Protein AF-A0A9Y2MVF5-F1 (afdb_monomer_lite)

Structure (mmCIF, N/CA/C/O backbone):
data_AF-A0A9Y2MVF5-F1
#
_entry.id   AF-A0A9Y2MVF5-F1
#
loop_
_atom_site.group_PDB
_atom_site.id
_atom_site.type_symbol
_atom_site.label_atom_id
_atom_site.label_alt_id
_atom_site.label_comp_id
_atom_site.label_asym_id
_atom_site.label_entity_id
_atom_site.label_seq_id
_atom_site.pdbx_PDB_ins_code
_atom_site.Cartn_x
_atom_site.Cartn_y
_atom_site.Cartn_z
_atom_site.occupancy
_atom_site.B_iso_or_equiv
_atom_site.auth_seq_id
_atom_site.auth_comp_id
_atom_site.auth_asym_id
_atom_site.auth_atom_id
_atom_site.pdbx_PDB_model_num
ATOM 1 N N . MET A 1 1 ? -22.906 6.219 16.464 1.00 61.97 1 MET A N 1
ATOM 2 C CA . MET A 1 1 ? -22.376 5.223 17.417 1.00 61.97 1 MET A CA 1
ATOM 3 C C . MET A 1 1 ? -21.533 5.980 18.423 1.00 61.97 1 MET A C 1
ATOM 5 O O . MET A 1 1 ? -20.731 6.793 17.989 1.00 61.97 1 MET A O 1
ATOM 9 N N . ASN A 1 2 ? -21.748 5.778 19.724 1.00 75.06 2 ASN A N 1
ATOM 10 C CA . ASN A 1 2 ? -20.958 6.431 20.775 1.00 75.06 2 ASN A CA 1
ATOM 11 C C . ASN A 1 2 ? -19.809 5.503 21.187 1.00 75.06 2 ASN A C 1
ATOM 13 O O . ASN A 1 2 ? -19.819 4.971 22.290 1.00 75.06 2 ASN A O 1
ATOM 17 N N . TRP A 1 3 ? -18.884 5.240 20.265 1.00 80.31 3 TRP A N 1
ATOM 18 C CA . TRP A 1 3 ? -17.683 4.455 20.551 1.00 80.31 3 TRP A CA 1
ATOM 19 C C . TRP A 1 3 ? -16.544 5.372 20.974 1.00 80.31 3 TRP A C 1
ATOM 21 O O . TRP A 1 3 ? -16.395 6.475 20.444 1.00 80.31 3 TRP A O 1
ATOM 31 N N . THR A 1 4 ? -15.727 4.890 21.899 1.00 85.19 4 THR A N 1
ATOM 32 C CA . THR A 1 4 ? -14.411 5.458 22.185 1.00 85.19 4 THR A CA 1
ATOM 33 C C . THR A 1 4 ? -13.477 5.279 20.982 1.00 85.19 4 THR A C 1
ATOM 35 O O . THR A 1 4 ? -13.759 4.527 20.040 1.00 85.19 4 THR A O 1
ATOM 38 N N . GLU A 1 5 ? -12.349 5.988 20.987 1.00 83.75 5 GLU A N 1
ATOM 39 C CA . GLU A 1 5 ? -11.339 5.847 19.936 1.00 83.75 5 GLU A CA 1
ATOM 40 C C . GLU A 1 5 ? -10.751 4.423 19.864 1.00 83.75 5 GLU A C 1
ATOM 42 O O . GLU A 1 5 ? -10.787 3.860 18.768 1.00 83.75 5 GLU A O 1
ATOM 47 N N . PRO A 1 6 ? -10.349 3.769 20.977 1.00 86.56 6 PRO A N 1
ATOM 48 C CA . PRO A 1 6 ? -9.883 2.380 20.938 1.00 86.56 6 PRO A CA 1
ATOM 49 C C . PRO A 1 6 ? -10.930 1.401 20.392 1.00 86.56 6 PRO A C 1
ATOM 51 O O . PRO A 1 6 ? -10.618 0.568 19.543 1.00 86.56 6 PRO A O 1
ATOM 54 N N . GLU A 1 7 ? -12.195 1.530 20.810 1.00 86.62 7 GLU A N 1
ATOM 55 C CA . GLU A 1 7 ? -13.288 0.677 20.317 1.00 86.62 7 GLU A CA 1
ATOM 56 C C . GLU A 1 7 ? -13.535 0.863 18.818 1.00 86.62 7 GLU A C 1
ATOM 58 O O . GLU A 1 7 ? -13.858 -0.096 18.108 1.00 86.62 7 GLU A O 1
ATOM 63 N N . THR A 1 8 ? -13.388 2.097 18.330 1.00 85.94 8 THR A N 1
ATOM 64 C CA . THR A 1 8 ? -13.509 2.389 16.905 1.00 85.94 8 THR A CA 1
ATOM 65 C C . THR A 1 8 ? -12.320 1.829 16.140 1.00 85.94 8 THR A C 1
ATOM 67 O O . THR A 1 8 ? -12.533 1.180 15.126 1.00 85.94 8 THR A O 1
ATOM 70 N N . LEU A 1 9 ? -11.084 2.010 16.606 1.00 90.38 9 LEU A N 1
ATOM 71 C CA . LEU A 1 9 ? -9.915 1.421 15.951 1.00 90.38 9 LEU A CA 1
ATOM 72 C C . LEU A 1 9 ? -10.036 -0.106 15.862 1.00 90.38 9 LEU A C 1
ATOM 74 O O . LEU A 1 9 ? -9.903 -0.643 14.764 1.00 90.38 9 LEU A O 1
ATOM 78 N N . SER A 1 10 ? -10.440 -0.786 16.941 1.00 91.19 10 SER A N 1
ATOM 79 C CA . SER A 1 10 ? -10.773 -2.219 16.888 1.00 91.19 10 SER A CA 1
ATOM 80 C C . SER A 1 10 ? -11.846 -2.516 15.839 1.00 91.19 10 SER A C 1
ATOM 82 O O . SER A 1 10 ? -11.683 -3.419 15.028 1.00 91.19 10 SER A O 1
ATOM 84 N N . ALA A 1 11 ? -12.920 -1.722 15.764 1.00 89.62 11 ALA A N 1
ATOM 85 C CA . ALA A 1 11 ? -13.949 -1.903 14.734 1.00 89.62 11 ALA A CA 1
ATOM 86 C C . ALA A 1 11 ? -13.409 -1.772 13.301 1.00 89.62 11 ALA A C 1
ATOM 88 O O . ALA A 1 11 ? -13.909 -2.418 12.385 1.00 89.62 11 ALA A O 1
ATOM 89 N N . PHE A 1 12 ? -12.406 -0.922 13.095 1.00 94.12 12 PHE A N 1
ATOM 90 C CA . PHE A 1 12 ? -11.815 -0.675 11.787 1.00 94.12 12 PHE A CA 1
ATOM 91 C C . PHE A 1 12 ? -10.726 -1.676 11.393 1.00 94.12 12 PHE A C 1
ATOM 93 O O . PHE A 1 12 ? -10.450 -1.790 10.196 1.00 94.12 12 PHE A O 1
ATOM 100 N N . LEU A 1 13 ? -10.145 -2.388 12.360 1.00 94.50 13 LEU A N 1
ATOM 101 C CA . LEU A 1 13 ? -9.035 -3.326 12.171 1.00 94.50 13 LEU A CA 1
ATOM 102 C C . LEU A 1 13 ? -9.426 -4.796 12.356 1.00 94.50 13 LEU A C 1
ATOM 104 O O . LEU A 1 13 ? -8.672 -5.680 11.961 1.00 94.50 13 LEU A O 1
ATOM 108 N N . GLU A 1 14 ? -10.604 -5.071 12.904 1.00 91.81 14 GLU A N 1
ATOM 109 C CA . GLU A 1 14 ? -11.094 -6.426 13.124 1.00 91.81 14 GLU A CA 1
ATOM 110 C C . GLU A 1 14 ? -12.289 -6.721 12.218 1.00 91.81 14 GLU A C 1
ATOM 112 O O . GLU A 1 14 ? -13.171 -5.885 11.995 1.00 91.81 14 GLU A O 1
ATOM 117 N N . TYR A 1 15 ? -12.342 -7.949 11.705 1.00 87.19 15 TYR A N 1
ATOM 118 C CA . TYR A 1 15 ? -13.546 -8.430 11.045 1.00 87.19 15 TYR A CA 1
ATOM 119 C C . TYR A 1 15 ? -14.651 -8.646 12.076 1.00 87.19 15 TYR A C 1
ATOM 121 O O . TYR A 1 15 ? -14.448 -9.291 13.102 1.00 87.19 15 TYR A O 1
ATOM 129 N N . ARG A 1 16 ? -15.839 -8.126 11.772 1.00 85.00 16 ARG A N 1
ATOM 130 C CA . ARG A 1 16 ? -17.049 -8.340 12.560 1.00 85.00 16 ARG A CA 1
ATOM 131 C C . ARG A 1 16 ? -18.064 -9.049 11.688 1.00 85.00 16 ARG A C 1
ATOM 133 O O . ARG A 1 16 ? -18.339 -8.597 10.575 1.00 85.00 16 ARG A O 1
ATOM 140 N N . GLU A 1 17 ? -18.593 -10.158 12.189 1.00 80.88 17 GLU A N 1
ATOM 141 C CA . GLU A 1 17 ? -19.605 -10.913 11.463 1.00 80.88 17 GLU A CA 1
ATOM 142 C C . GLU A 1 17 ? -20.848 -10.048 11.202 1.00 80.88 17 GLU A C 1
ATOM 144 O O . GLU A 1 17 ? -21.257 -9.266 12.072 1.00 80.88 17 GLU A O 1
ATOM 149 N N . PRO A 1 18 ? -21.461 -10.179 10.012 1.00 79.94 18 PRO A N 1
ATOM 150 C CA . PRO A 1 18 ? -22.756 -9.593 9.722 1.00 79.94 18 PRO A CA 1
ATOM 151 C C . PRO A 1 18 ? -23.775 -9.949 10.803 1.00 79.94 18 PRO A C 1
ATOM 153 O O . PRO A 1 18 ? -24.006 -11.120 11.093 1.00 79.94 18 PRO A O 1
ATOM 156 N N . GLN A 1 19 ? -24.417 -8.933 11.370 1.00 74.56 19 GLN A N 1
ATOM 157 C CA . GLN A 1 19 ? -25.577 -9.127 12.237 1.00 74.56 19 GLN A CA 1
ATOM 158 C C . GLN A 1 19 ? -26.866 -9.086 11.413 1.00 74.56 19 GLN A C 1
ATOM 160 O O . GLN A 1 19 ? -26.888 -8.563 10.293 1.00 74.56 19 GLN A O 1
ATOM 165 N N . ASP A 1 20 ? -27.951 -9.615 11.979 1.00 74.56 20 ASP A N 1
ATOM 166 C CA . ASP A 1 20 ? -29.275 -9.525 11.371 1.00 74.56 20 ASP A CA 1
ATOM 167 C C . ASP A 1 20 ? -29.667 -8.058 11.129 1.00 74.56 20 ASP A C 1
ATOM 169 O O . ASP A 1 20 ? -29.739 -7.240 12.047 1.00 74.56 20 ASP A O 1
ATOM 173 N N . GLY A 1 21 ? -29.943 -7.727 9.866 1.00 78.44 21 GLY A N 1
ATOM 174 C CA . GLY A 1 21 ? -30.295 -6.376 9.439 1.00 78.44 21 GLY A CA 1
ATOM 175 C C . GLY A 1 21 ? -29.104 -5.550 8.948 1.00 78.44 21 GLY A C 1
ATOM 176 O O . GLY A 1 21 ? -28.095 -6.071 8.477 1.00 78.44 21 GLY A O 1
ATOM 177 N N . ALA A 1 22 ? -29.267 -4.225 8.960 1.00 78.50 22 ALA A N 1
ATOM 178 C CA . ALA A 1 22 ? -28.222 -3.311 8.516 1.00 78.50 22 ALA A CA 1
ATOM 179 C C . ALA A 1 22 ? -27.035 -3.380 9.483 1.00 78.50 22 ALA A C 1
ATOM 181 O O . ALA A 1 22 ? -27.186 -3.015 10.647 1.00 78.50 22 ALA A O 1
ATOM 182 N N . HIS A 1 23 ? -25.869 -3.796 9.001 1.00 83.25 23 HIS A N 1
ATOM 183 C CA . HIS A 1 23 ? -24.655 -3.828 9.805 1.00 83.25 23 HIS A CA 1
ATOM 184 C C . HIS A 1 23 ? -23.583 -2.927 9.204 1.00 83.25 23 HIS A C 1
ATOM 186 O O . HIS A 1 23 ? -23.569 -2.592 8.018 1.00 83.25 23 HIS A O 1
ATOM 192 N N . TRP A 1 24 ? -22.705 -2.487 10.085 1.00 87.81 24 TRP A N 1
ATOM 193 C CA . TRP A 1 24 ? -21.606 -1.600 9.776 1.00 87.81 24 TRP A CA 1
ATOM 194 C C . TRP A 1 24 ? -20.368 -2.420 9.404 1.00 87.81 24 TRP A C 1
ATOM 196 O O . TRP A 1 24 ? -20.093 -3.434 10.044 1.00 87.81 24 TRP A O 1
ATOM 206 N N . VAL A 1 25 ? -19.625 -1.985 8.386 1.00 90.44 25 VAL A N 1
ATOM 207 C CA . VAL A 1 25 ? -18.426 -2.671 7.891 1.00 90.44 25 VAL A CA 1
ATOM 208 C C . VAL A 1 25 ? -17.293 -1.665 7.696 1.00 90.44 25 VAL A C 1
ATOM 210 O O . VAL A 1 25 ? -17.482 -0.614 7.077 1.00 90.44 25 VAL A O 1
ATOM 213 N N . SER A 1 26 ? -16.101 -2.008 8.190 1.00 95.00 26 SER A N 1
ATOM 214 C CA . SER A 1 26 ? -14.858 -1.291 7.888 1.00 95.00 26 SER A CA 1
ATOM 215 C C . SER A 1 26 ? -14.492 -1.466 6.416 1.00 95.00 26 SER A C 1
ATOM 217 O O . SER A 1 26 ? -14.288 -2.593 5.958 1.00 95.00 26 SER A O 1
ATOM 219 N N . CYS A 1 27 ? -14.337 -0.363 5.679 1.00 96.44 27 CYS A N 1
ATOM 220 C CA . CYS A 1 27 ? -13.876 -0.418 4.291 1.00 96.44 27 CYS A CA 1
ATOM 221 C C . CYS A 1 27 ? -12.475 -1.029 4.179 1.00 96.44 27 CYS A C 1
ATOM 223 O O . CYS A 1 27 ? -12.202 -1.704 3.193 1.00 96.44 27 CYS A O 1
ATOM 225 N N . LEU A 1 28 ? -11.615 -0.841 5.192 1.00 97.19 28 LEU A N 1
ATOM 226 C CA . LEU A 1 28 ? -10.267 -1.416 5.192 1.00 97.19 28 LEU A CA 1
ATOM 227 C C . LEU A 1 28 ? -10.326 -2.948 5.200 1.00 97.19 28 LEU A C 1
ATOM 229 O O . LEU A 1 28 ? -9.640 -3.601 4.419 1.00 97.19 28 LEU A O 1
ATOM 233 N N . ILE A 1 29 ? -11.165 -3.510 6.073 1.00 96.56 29 ILE A N 1
ATOM 234 C CA . ILE A 1 29 ? -11.299 -4.961 6.238 1.00 96.56 29 ILE A CA 1
ATOM 235 C C . ILE A 1 29 ? -12.038 -5.588 5.065 1.00 96.56 29 ILE A C 1
ATOM 237 O O . ILE A 1 29 ? -11.629 -6.650 4.603 1.00 96.56 29 ILE A O 1
ATOM 241 N N . ALA A 1 30 ? -13.083 -4.933 4.553 1.00 96.19 30 ALA A N 1
ATOM 242 C CA . ALA A 1 30 ? -13.751 -5.378 3.334 1.00 96.19 30 ALA A CA 1
ATOM 243 C C . ALA A 1 30 ? -12.755 -5.459 2.166 1.00 96.19 30 ALA A C 1
ATOM 245 O O . ALA A 1 30 ? -12.590 -6.521 1.574 1.00 96.19 30 ALA A O 1
ATOM 246 N N . LEU A 1 31 ? -12.005 -4.378 1.924 1.00 97.25 31 LEU A N 1
ATOM 247 C CA . LEU A 1 31 ? -10.995 -4.310 0.870 1.00 97.25 31 LEU A CA 1
ATOM 248 C C . LEU A 1 31 ? -9.907 -5.380 1.022 1.00 97.25 31 LEU A C 1
ATOM 250 O O . LEU A 1 31 ? -9.548 -6.035 0.045 1.00 97.25 31 LEU A O 1
ATOM 254 N N . LEU A 1 32 ? -9.385 -5.567 2.239 1.00 97.88 32 LEU A N 1
ATOM 255 C CA . LEU A 1 32 ? -8.362 -6.573 2.515 1.00 97.88 32 LEU A CA 1
ATOM 256 C C . LEU A 1 32 ? -8.880 -7.990 2.234 1.00 97.88 32 LEU A C 1
ATOM 258 O O . LEU A 1 32 ? -8.191 -8.787 1.601 1.00 97.88 32 LEU A O 1
ATOM 262 N N . ARG A 1 33 ? -10.107 -8.303 2.661 1.00 97.44 33 ARG A N 1
ATOM 263 C CA . ARG A 1 33 ? -10.732 -9.612 2.418 1.00 97.44 33 ARG A CA 1
ATOM 264 C C . ARG A 1 33 ? -10.998 -9.850 0.935 1.00 97.44 33 ARG A C 1
ATOM 266 O O . ARG A 1 33 ? -10.688 -10.934 0.449 1.00 97.44 33 ARG A O 1
ATOM 273 N N . ASP A 1 34 ? -11.496 -8.850 0.214 1.00 97.56 34 ASP A N 1
ATOM 274 C CA . ASP A 1 34 ? -11.721 -8.949 -1.231 1.00 97.56 34 ASP A CA 1
ATOM 275 C C . ASP A 1 34 ? -10.402 -9.200 -1.977 1.00 97.56 34 ASP A C 1
ATOM 277 O O . ASP A 1 34 ? -10.319 -10.092 -2.825 1.00 97.56 34 ASP A O 1
ATOM 281 N N . ALA A 1 35 ? -9.334 -8.479 -1.612 1.00 97.94 35 ALA A N 1
ATOM 282 C CA . ALA A 1 35 ? -8.004 -8.690 -2.178 1.00 97.94 35 ALA A CA 1
ATOM 283 C C . ALA A 1 35 ? -7.476 -10.108 -1.893 1.00 97.94 35 ALA A C 1
ATOM 285 O O . ALA A 1 35 ? -6.955 -10.759 -2.804 1.00 97.94 35 ALA A O 1
ATOM 286 N N . ARG A 1 36 ? -7.667 -10.623 -0.669 1.00 98.12 36 ARG A N 1
ATOM 287 C CA . ARG A 1 36 ? -7.288 -11.996 -0.294 1.00 98.12 36 ARG A CA 1
ATOM 288 C C . ARG A 1 36 ? -8.004 -13.039 -1.148 1.00 98.12 36 ARG A C 1
ATOM 290 O O . ARG A 1 36 ? -7.339 -13.869 -1.762 1.00 98.12 36 ARG A O 1
ATOM 297 N N . VAL A 1 37 ? -9.330 -12.942 -1.290 1.00 97.69 37 VAL A N 1
ATOM 298 C CA . VAL A 1 37 ? -10.116 -13.864 -2.135 1.00 97.69 37 VAL A CA 1
ATOM 299 C C . VAL A 1 37 ? -9.601 -13.865 -3.573 1.00 97.69 37 VAL A C 1
ATOM 301 O O . VAL A 1 37 ? -9.357 -14.924 -4.153 1.00 97.69 37 VAL A O 1
ATOM 304 N N . VAL A 1 38 ? -9.402 -12.680 -4.156 1.00 97.25 38 VAL A N 1
ATOM 305 C CA . VAL A 1 38 ? -8.962 -12.545 -5.552 1.00 97.25 38 VAL A CA 1
ATOM 306 C C . VAL A 1 38 ? -7.547 -13.086 -5.762 1.00 97.25 38 VAL A C 1
ATOM 308 O O . VAL A 1 38 ? -7.248 -13.558 -6.859 1.00 97.25 38 VAL A O 1
ATOM 311 N N . THR A 1 39 ? -6.696 -13.040 -4.735 1.00 96.19 39 THR A N 1
ATOM 312 C CA . THR A 1 39 ? -5.310 -13.526 -4.781 1.00 96.19 39 THR A CA 1
ATOM 313 C C . THR A 1 39 ? -5.119 -14.946 -4.247 1.00 96.19 39 THR A C 1
ATOM 315 O O . THR A 1 39 ? -3.983 -15.393 -4.128 1.00 96.19 39 THR A O 1
ATOM 318 N N . GLY A 1 40 ? -6.199 -15.682 -3.963 1.00 96.31 40 GLY A N 1
ATOM 319 C CA . GLY A 1 40 ? -6.092 -17.064 -3.482 1.00 96.31 40 GLY A CA 1
ATOM 320 C C . GLY A 1 40 ? -5.505 -17.182 -2.078 1.00 96.31 40 GLY A C 1
ATOM 321 O O . GLY A 1 40 ? -4.881 -18.189 -1.755 1.00 96.31 40 GLY A O 1
ATOM 322 N N . ARG A 1 41 ? -5.668 -16.143 -1.260 1.00 97.31 41 ARG A N 1
ATOM 323 C CA . ARG A 1 41 ? -5.266 -16.142 0.144 1.00 97.31 41 ARG A CA 1
ATOM 324 C C . ARG A 1 41 ? -6.439 -16.489 1.041 1.00 97.31 41 ARG A C 1
ATOM 326 O O . ARG A 1 41 ? -7.577 -16.105 0.759 1.00 97.31 41 ARG A O 1
ATOM 333 N N . ASP A 1 42 ? -6.139 -17.139 2.157 1.00 97.44 42 ASP A N 1
ATOM 334 C CA . ASP A 1 42 ? -7.107 -17.347 3.223 1.0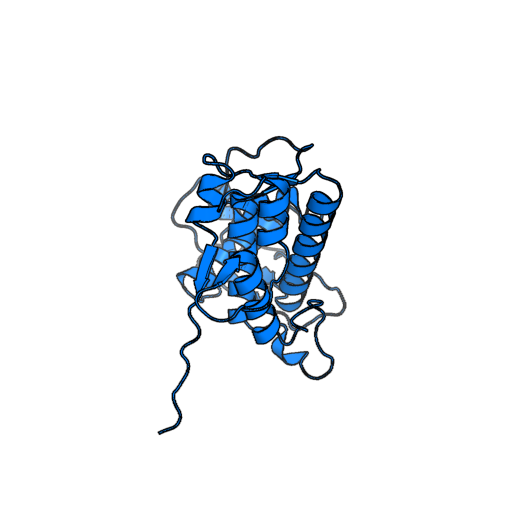0 97.44 42 ASP A CA 1
ATOM 335 C C . ASP A 1 42 ? -7.628 -15.988 3.715 1.00 97.44 42 ASP A C 1
ATOM 337 O O . ASP A 1 42 ? -6.874 -15.052 4.005 1.00 97.44 42 ASP A O 1
ATOM 341 N N . VAL A 1 43 ? -8.952 -15.865 3.799 1.00 96.25 43 VAL A N 1
ATOM 342 C CA . VAL A 1 43 ? -9.626 -14.596 4.111 1.00 96.25 43 VAL A CA 1
ATOM 343 C C . VAL A 1 43 ? -9.352 -14.098 5.529 1.00 96.25 43 VAL A C 1
ATOM 345 O O . VAL A 1 43 ? -9.570 -12.916 5.811 1.00 96.25 43 VAL A O 1
ATOM 348 N N . THR A 1 44 ? -8.875 -14.969 6.414 1.00 94.00 44 THR A N 1
ATOM 349 C CA . THR A 1 44 ? -8.597 -14.694 7.824 1.00 94.00 44 THR A CA 1
ATOM 350 C C . THR A 1 44 ? -7.114 -14.404 8.034 1.00 94.00 44 THR A C 1
ATOM 352 O O . THR A 1 44 ? -6.778 -13.341 8.564 1.00 94.00 44 THR A O 1
ATOM 355 N N . THR A 1 45 ? -6.228 -15.287 7.574 1.00 95.31 45 THR A N 1
ATOM 356 C CA . THR A 1 45 ? -4.780 -15.220 7.820 1.00 95.31 45 THR A CA 1
ATOM 357 C C . THR A 1 45 ? -4.029 -14.391 6.780 1.00 95.31 45 THR A C 1
ATOM 359 O O . THR A 1 45 ? -3.000 -13.802 7.107 1.00 95.31 45 THR A O 1
ATOM 362 N N . GLY A 1 46 ? -4.538 -14.305 5.546 1.00 96.25 46 GLY A N 1
ATOM 363 C CA . GLY A 1 46 ? -3.834 -13.688 4.419 1.00 96.25 46 GLY A CA 1
ATOM 364 C C . GLY A 1 46 ? -2.728 -14.563 3.811 1.00 96.25 46 GLY A C 1
ATOM 365 O O . GLY A 1 46 ? -2.010 -14.107 2.918 1.00 96.25 46 GLY A O 1
ATOM 366 N N . GLU A 1 47 ? -2.573 -15.808 4.263 1.00 96.31 47 GLU A N 1
ATOM 367 C CA . GLU A 1 47 ? -1.624 -16.764 3.682 1.00 96.31 47 GLU A CA 1
ATOM 368 C C . GLU A 1 47 ? -2.146 -17.303 2.348 1.00 96.31 47 GLU A C 1
ATOM 370 O O . GLU A 1 47 ? -3.340 -17.552 2.204 1.00 96.31 47 GLU A O 1
ATOM 375 N N . VAL A 1 48 ? -1.262 -17.475 1.362 1.00 94.81 48 VAL A N 1
ATOM 376 C CA . VAL A 1 48 ? -1.634 -18.047 0.058 1.00 94.81 48 VAL A CA 1
ATOM 377 C C . VAL A 1 48 ? -1.948 -19.530 0.229 1.00 94.81 48 VAL A C 1
ATOM 379 O O . VAL A 1 48 ? -1.118 -20.289 0.732 1.00 94.81 48 VAL A O 1
ATOM 382 N N . GLU A 1 49 ? -3.127 -19.952 -0.218 1.00 93.81 49 GLU A N 1
ATOM 383 C CA . GLU A 1 49 ? -3.528 -21.354 -0.163 1.00 93.81 49 GLU A CA 1
ATOM 384 C C . GLU A 1 49 ? -2.738 -22.178 -1.192 1.00 93.81 49 GLU A C 1
ATOM 386 O O . GLU A 1 49 ? -2.481 -21.742 -2.318 1.00 93.81 49 GLU A O 1
ATOM 391 N N . VAL A 1 50 ? -2.323 -23.387 -0.798 1.00 92.06 50 VAL A N 1
ATOM 392 C CA . VAL A 1 50 ? -1.422 -24.246 -1.591 1.00 92.06 50 VAL A CA 1
ATOM 393 C C . VAL A 1 50 ? -1.998 -24.564 -2.974 1.00 92.06 50 VAL A C 1
ATOM 395 O O . VAL A 1 50 ? -1.259 -24.627 -3.952 1.00 92.06 50 VAL A O 1
ATOM 398 N N . ASP A 1 51 ? -3.312 -24.734 -3.070 1.00 94.56 51 ASP A N 1
ATOM 399 C CA . ASP A 1 51 ? -4.039 -25.034 -4.303 1.00 94.56 51 ASP A CA 1
ATOM 400 C C . ASP A 1 51 ? -4.394 -23.789 -5.137 1.00 94.56 51 ASP A C 1
ATOM 402 O O . ASP A 1 51 ? -4.962 -23.934 -6.218 1.00 94.56 51 ASP A O 1
ATOM 406 N N . LYS A 1 52 ? -4.047 -22.578 -4.673 1.00 92.69 52 LYS A N 1
ATOM 407 C CA . LYS A 1 52 ? -4.413 -21.294 -5.306 1.00 92.69 52 LYS A CA 1
ATOM 408 C C . LYS A 1 52 ? -3.230 -20.359 -5.564 1.00 92.69 52 LYS A C 1
ATOM 410 O O . LYS A 1 52 ? -3.398 -19.151 -5.746 1.00 92.69 52 LYS A O 1
ATOM 415 N N . GLN A 1 53 ? -2.018 -20.903 -5.600 1.00 90.56 53 GLN A N 1
ATOM 416 C CA . GLN A 1 53 ? -0.788 -20.133 -5.814 1.00 90.56 53 GLN A CA 1
ATOM 417 C C . GLN A 1 53 ? -0.753 -19.382 -7.157 1.00 90.56 53 GLN A C 1
ATOM 419 O O . GLN A 1 53 ? -0.135 -18.323 -7.263 1.00 90.56 53 GLN A O 1
ATOM 424 N N . ASP A 1 54 ? -1.449 -19.879 -8.181 1.00 90.06 54 ASP A N 1
ATOM 425 C CA . ASP A 1 54 ? -1.587 -19.217 -9.482 1.00 90.06 54 ASP A CA 1
ATOM 426 C C . ASP A 1 54 ? -2.384 -17.900 -9.405 1.00 90.06 54 ASP A C 1
ATOM 428 O O . ASP A 1 54 ? -2.252 -17.031 -10.272 1.00 90.06 54 ASP A O 1
ATOM 432 N N . LEU A 1 55 ? -3.184 -17.714 -8.349 1.00 93.31 55 LEU A N 1
ATOM 433 C CA . LEU A 1 55 ? -3.995 -16.516 -8.133 1.00 93.31 55 LEU A CA 1
ATOM 434 C C . LEU A 1 55 ? -3.206 -15.373 -7.479 1.00 93.31 55 LEU A C 1
ATOM 436 O O . LEU A 1 55 ? -3.582 -14.210 -7.632 1.00 93.31 55 LEU A O 1
ATOM 440 N N . ALA A 1 56 ? -2.103 -15.669 -6.790 1.00 91.25 56 ALA A N 1
ATOM 441 C CA . ALA A 1 56 ? -1.390 -14.707 -5.947 1.00 91.25 56 ALA A CA 1
ATOM 442 C C . ALA A 1 56 ? -0.816 -13.499 -6.710 1.00 91.25 56 ALA A C 1
ATOM 444 O O . ALA A 1 56 ? -0.631 -12.428 -6.135 1.00 91.25 56 ALA A O 1
ATOM 445 N N . GLY A 1 57 ? -0.581 -13.643 -8.018 1.00 89.75 57 GLY A N 1
ATOM 446 C CA . GLY A 1 57 ? -0.122 -12.572 -8.908 1.00 89.75 57 GLY A CA 1
ATOM 447 C C . GLY A 1 57 ? -1.235 -11.821 -9.651 1.00 89.75 57 GLY A C 1
ATOM 448 O O . GLY A 1 57 ? -0.944 -11.106 -10.613 1.00 89.75 57 GLY A O 1
ATOM 449 N N . ARG A 1 58 ? -2.512 -11.999 -9.289 1.00 92.19 58 ARG A N 1
ATOM 450 C CA . ARG A 1 58 ? -3.634 -11.393 -10.024 1.00 92.19 58 ARG A CA 1
ATOM 451 C C . ARG A 1 58 ? -3.678 -9.878 -9.868 1.00 92.19 58 ARG A C 1
ATOM 453 O O . ARG A 1 58 ? -3.657 -9.330 -8.768 1.00 92.19 58 ARG A O 1
ATOM 460 N N . TRP A 1 59 ? -3.834 -9.197 -10.999 1.00 91.69 59 TRP A N 1
ATOM 461 C CA . TRP A 1 59 ? -3.735 -7.740 -11.084 1.00 91.69 59 TRP A CA 1
ATOM 462 C C . TRP A 1 59 ? -4.849 -7.028 -10.318 1.00 91.69 59 TRP A C 1
ATOM 464 O O . TRP A 1 59 ? -4.587 -6.034 -9.652 1.00 91.69 59 TRP A O 1
ATOM 474 N N . LEU A 1 60 ? -6.077 -7.556 -10.353 1.00 93.75 60 LEU A N 1
ATOM 475 C CA . LEU A 1 60 ? -7.188 -6.984 -9.590 1.00 93.75 60 LEU A CA 1
ATOM 476 C C . LEU A 1 60 ? -6.937 -7.062 -8.075 1.00 93.75 60 LEU A C 1
ATOM 478 O O . LEU A 1 60 ? -7.223 -6.113 -7.351 1.00 93.75 60 LEU A O 1
ATOM 482 N N . GLY A 1 61 ? -6.335 -8.157 -7.606 1.00 95.69 61 GLY A N 1
ATOM 483 C CA . GLY A 1 61 ? -5.912 -8.285 -6.214 1.00 95.69 61 GLY A CA 1
ATOM 484 C C . GLY A 1 61 ? -4.811 -7.286 -5.856 1.00 95.69 61 GLY A C 1
ATOM 485 O O . GLY A 1 61 ? -4.893 -6.620 -4.827 1.00 95.69 61 GLY A O 1
ATOM 486 N N . ALA A 1 62 ? -3.838 -7.090 -6.752 1.00 95.50 62 ALA A N 1
ATOM 487 C CA . ALA A 1 62 ? -2.811 -6.060 -6.597 1.00 95.50 62 ALA A CA 1
ATOM 488 C C . ALA A 1 62 ? -3.403 -4.639 -6.522 1.00 95.50 62 ALA A C 1
ATOM 490 O O . ALA A 1 62 ? -2.980 -3.856 -5.676 1.00 95.50 62 ALA A O 1
ATOM 491 N N . VAL A 1 63 ? -4.413 -4.311 -7.337 1.00 97.31 63 VAL A N 1
ATOM 492 C CA . VAL A 1 63 ? -5.156 -3.037 -7.249 1.00 97.31 63 VAL A CA 1
ATOM 493 C C . VAL A 1 63 ? -5.833 -2.879 -5.883 1.00 97.31 63 VAL A C 1
ATOM 495 O O . VAL A 1 63 ? -5.768 -1.799 -5.285 1.00 97.31 63 VAL A O 1
ATOM 498 N N . GLY A 1 64 ? -6.434 -3.953 -5.363 1.00 97.94 64 GLY A N 1
ATOM 499 C CA . GLY A 1 64 ? -7.004 -3.983 -4.016 1.00 97.94 64 GLY A CA 1
ATOM 500 C C . GLY A 1 64 ? -5.959 -3.665 -2.943 1.00 97.94 64 GLY A C 1
ATOM 501 O O . GLY A 1 64 ? -6.139 -2.735 -2.155 1.00 97.94 64 GLY A O 1
ATOM 502 N N . TYR A 1 65 ? -4.811 -4.345 -2.981 1.00 98.31 65 TYR A N 1
ATOM 503 C CA . TYR A 1 65 ? -3.694 -4.080 -2.070 1.00 98.31 65 TYR A CA 1
ATOM 504 C C . TYR A 1 65 ? -3.097 -2.674 -2.222 1.00 98.31 65 TYR A C 1
ATOM 506 O O . TYR A 1 65 ? -2.715 -2.048 -1.234 1.00 98.31 65 TYR A O 1
ATOM 514 N N . MET A 1 66 ? -3.059 -2.120 -3.434 1.00 98.31 66 MET A N 1
ATOM 515 C CA . MET A 1 66 ? -2.594 -0.749 -3.645 1.00 98.31 66 MET A CA 1
ATOM 516 C C . MET A 1 66 ? -3.538 0.286 -3.032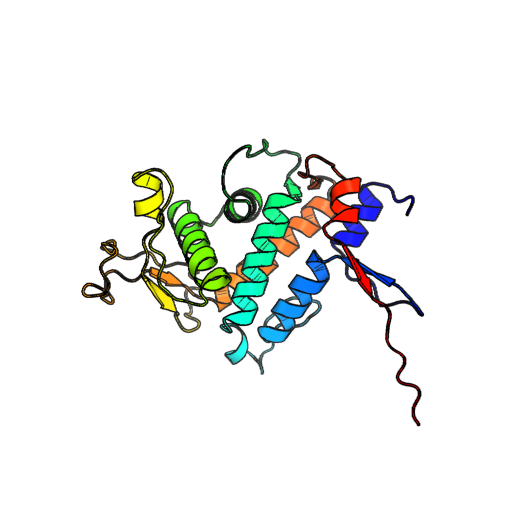 1.00 98.31 66 MET A C 1
ATOM 518 O O . MET A 1 66 ? -3.087 1.242 -2.400 1.00 98.31 66 MET A O 1
ATOM 522 N N . THR A 1 67 ? -4.844 0.063 -3.167 1.00 98.12 67 THR A N 1
ATOM 523 C CA . THR A 1 67 ? -5.873 0.904 -2.543 1.00 98.12 67 THR A CA 1
ATOM 524 C C . THR A 1 67 ? -5.828 0.779 -1.017 1.00 98.12 67 THR A C 1
ATOM 526 O O . THR A 1 67 ? -6.016 1.763 -0.303 1.00 98.12 67 THR A O 1
ATOM 529 N N . PHE A 1 68 ? -5.497 -0.408 -0.504 1.00 98.50 68 PHE A N 1
ATOM 530 C CA . PHE A 1 68 ? -5.280 -0.646 0.920 1.00 98.50 68 PHE A CA 1
ATOM 531 C C . PHE A 1 68 ? -4.127 0.212 1.462 1.00 98.50 68 PHE A C 1
ATOM 533 O O . PHE A 1 68 ? -4.291 0.868 2.492 1.00 98.50 68 PHE A O 1
ATOM 540 N N . PHE A 1 69 ? -3.002 0.312 0.742 1.00 98.69 69 PHE A N 1
ATOM 541 C CA . PHE A 1 69 ? -1.919 1.228 1.122 1.00 98.69 69 PHE A CA 1
ATOM 542 C C . PHE A 1 69 ? -2.353 2.698 1.089 1.00 98.69 69 PHE A C 1
ATOM 544 O O . PHE A 1 69 ? -2.026 3.443 2.012 1.00 98.69 69 PHE A O 1
ATOM 551 N N . ASP A 1 70 ? -3.113 3.131 0.078 1.00 98.25 70 ASP A N 1
ATOM 552 C CA . ASP A 1 70 ? -3.644 4.501 0.044 1.00 98.25 70 ASP A CA 1
ATOM 553 C C . ASP A 1 70 ? -4.499 4.819 1.272 1.00 98.25 70 ASP A C 1
ATOM 555 O O . ASP A 1 70 ? -4.341 5.884 1.877 1.00 98.25 70 ASP A O 1
ATOM 559 N N . GLN A 1 71 ? -5.384 3.893 1.647 1.00 97.81 71 GLN A N 1
ATOM 560 C CA . GLN A 1 71 ? -6.237 4.050 2.814 1.00 97.81 71 GLN A CA 1
ATOM 561 C C . GLN A 1 71 ? -5.409 4.090 4.100 1.00 97.81 71 GLN A C 1
ATOM 563 O O . GLN A 1 71 ? -5.599 5.004 4.903 1.00 97.81 71 GLN A O 1
ATOM 568 N N . ILE A 1 72 ? -4.454 3.170 4.279 1.00 98.19 72 ILE A N 1
ATOM 569 C CA . ILE A 1 72 ? -3.602 3.147 5.473 1.00 98.19 72 ILE A CA 1
ATOM 570 C C . ILE A 1 72 ? -2.816 4.441 5.626 1.00 98.19 72 ILE A C 1
ATOM 572 O O . ILE A 1 72 ? -2.852 5.060 6.685 1.00 98.19 72 ILE A O 1
ATOM 576 N N . GLY A 1 73 ? -2.132 4.878 4.571 1.00 97.81 73 GLY A N 1
ATOM 577 C CA . GLY A 1 73 ? -1.278 6.059 4.645 1.00 97.81 73 GLY A CA 1
ATOM 578 C C . GLY A 1 73 ? -2.044 7.377 4.694 1.00 97.81 73 GLY A C 1
ATOM 579 O O . GLY A 1 73 ? -1.444 8.417 4.958 1.00 97.81 73 GLY A O 1
ATOM 580 N N . SER A 1 74 ? -3.355 7.350 4.435 1.00 97.12 74 SER A N 1
ATOM 581 C CA . SER A 1 74 ? -4.248 8.465 4.743 1.00 97.12 74 SER A CA 1
ATOM 582 C C . SER A 1 74 ? -4.745 8.423 6.183 1.00 97.12 74 SER A C 1
ATOM 584 O O . SER A 1 74 ? -4.926 9.484 6.773 1.00 97.12 74 SER A O 1
ATOM 586 N N . ALA A 1 75 ? -5.072 7.237 6.699 1.00 97.56 75 ALA A N 1
ATOM 587 C CA . ALA A 1 75 ? -5.889 7.101 7.897 1.00 97.56 75 ALA A CA 1
ATOM 588 C C . ALA A 1 75 ? -5.089 6.897 9.184 1.00 97.56 75 ALA A C 1
ATOM 590 O O . ALA A 1 75 ? -5.569 7.286 10.247 1.00 97.56 75 ALA A O 1
ATOM 591 N N . TYR A 1 76 ? -3.887 6.326 9.100 1.00 97.69 76 TYR A N 1
ATOM 592 C CA . TYR A 1 76 ? -3.143 5.876 10.271 1.00 97.69 76 TYR A CA 1
ATOM 593 C C . TYR A 1 76 ? -1.675 6.289 10.237 1.00 97.69 76 TYR A C 1
ATOM 595 O O . TYR A 1 76 ? -1.057 6.392 9.173 1.00 97.69 76 TYR A O 1
ATOM 603 N N . ARG A 1 77 ? -1.093 6.450 11.427 1.00 97.31 77 ARG A N 1
ATOM 604 C CA . ARG A 1 77 ? 0.355 6.565 11.625 1.00 97.31 77 ARG A CA 1
ATOM 605 C C . ARG A 1 77 ? 0.780 5.945 12.961 1.00 97.31 77 ARG A C 1
ATOM 607 O O . ARG A 1 77 ? -0.040 5.880 13.874 1.00 97.31 77 ARG A O 1
ATOM 614 N N . PRO A 1 78 ? 2.047 5.530 13.110 1.00 97.62 78 PRO A N 1
ATOM 615 C CA . PRO A 1 78 ? 2.607 5.231 14.422 1.00 97.62 78 PRO A CA 1
ATOM 616 C C . PRO A 1 78 ? 2.642 6.504 15.284 1.00 97.62 78 PRO A C 1
ATOM 618 O O . PRO A 1 78 ? 3.025 7.572 14.796 1.00 97.62 78 PRO A O 1
ATOM 621 N N . GLY A 1 79 ? 2.266 6.403 16.556 1.00 95.81 79 GLY A N 1
ATOM 622 C CA . GLY A 1 79 ? 2.189 7.547 17.469 1.00 95.81 79 GLY A CA 1
ATOM 623 C C . GLY A 1 79 ? 3.548 8.150 17.822 1.00 95.81 79 GLY A C 1
ATOM 624 O O . GLY A 1 79 ? 3.683 9.355 18.013 1.00 95.81 79 GLY A O 1
ATOM 625 N N . ASN A 1 80 ? 4.602 7.334 17.798 1.00 93.50 80 ASN A N 1
ATOM 626 C CA . ASN A 1 80 ? 5.975 7.752 18.083 1.00 93.50 80 ASN A CA 1
ATOM 627 C C . ASN A 1 80 ? 6.753 8.273 16.859 1.00 93.50 80 ASN A C 1
ATOM 629 O O . ASN A 1 80 ? 7.941 8.582 16.981 1.00 93.50 80 ASN A O 1
ATOM 633 N N . VAL A 1 81 ? 6.124 8.363 15.682 1.00 94.38 81 VAL A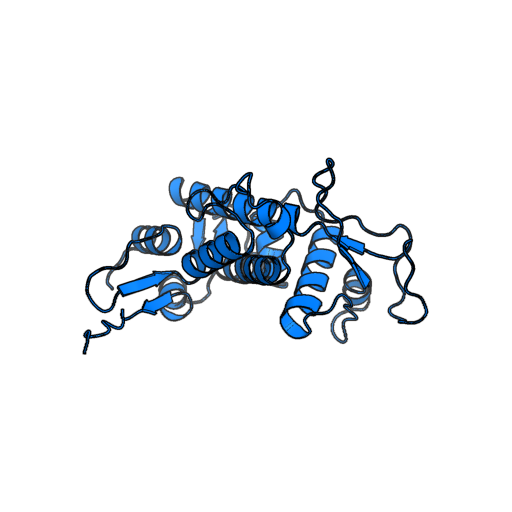 N 1
ATOM 634 C CA . VAL A 1 81 ? 6.770 8.847 14.454 1.00 94.38 81 VAL A CA 1
ATOM 635 C C . VAL A 1 81 ? 6.179 10.201 14.051 1.00 94.38 81 VAL A C 1
ATOM 637 O O . VAL A 1 81 ? 4.954 10.343 14.017 1.00 94.38 81 VAL A O 1
ATOM 640 N N . PRO A 1 82 ? 7.018 11.195 13.688 1.00 93.31 82 PRO A N 1
ATOM 641 C CA . PRO A 1 82 ? 6.535 12.476 13.193 1.00 93.31 82 PRO A CA 1
ATOM 642 C C . PRO A 1 82 ? 5.571 12.343 12.010 1.00 93.31 82 PRO A C 1
ATOM 644 O O . PRO A 1 82 ? 5.712 11.476 11.136 1.00 93.31 82 PRO A O 1
ATOM 647 N N . GLU A 1 83 ? 4.604 13.254 11.951 1.00 92.31 83 GLU A N 1
ATOM 648 C CA . GLU A 1 83 ? 3.667 13.306 10.840 1.00 92.31 83 GLU A CA 1
ATOM 649 C C . GLU A 1 83 ? 4.384 13.658 9.526 1.00 92.31 83 GLU A C 1
ATOM 651 O O . GLU A 1 83 ? 5.098 14.657 9.405 1.00 92.31 83 GLU A O 1
ATOM 656 N N . LEU A 1 84 ? 4.164 12.835 8.503 1.00 92.75 84 LEU A N 1
ATOM 657 C CA . LEU A 1 84 ? 4.581 13.098 7.139 1.00 92.75 84 LEU A CA 1
ATOM 658 C C . LEU A 1 84 ? 3.548 14.035 6.524 1.00 92.75 84 LEU A C 1
ATOM 660 O O . LEU A 1 84 ? 2.538 13.592 5.980 1.00 92.75 84 LEU A O 1
ATOM 664 N N . VAL A 1 85 ? 3.800 15.339 6.610 1.00 86.06 85 VAL A N 1
ATOM 665 C CA . VAL A 1 85 ? 2.857 16.373 6.149 1.00 86.06 85 VAL A CA 1
ATOM 666 C C . VAL A 1 85 ? 2.611 16.276 4.637 1.00 86.06 85 VAL A C 1
ATOM 668 O O . VAL A 1 85 ? 1.479 16.380 4.167 1.00 86.06 85 VAL A O 1
ATOM 671 N N . PHE A 1 86 ? 3.655 15.982 3.858 1.00 87.12 86 PHE A N 1
ATOM 672 C CA . PHE A 1 86 ? 3.608 16.004 2.396 1.00 87.12 86 PHE A CA 1
ATOM 673 C C . PHE A 1 86 ? 3.798 14.624 1.765 1.00 87.12 86 PHE A C 1
ATOM 675 O O . PHE A 1 86 ? 4.384 13.715 2.352 1.00 87.12 86 PHE A O 1
ATOM 682 N N . GLY A 1 87 ? 3.334 14.507 0.522 1.00 90.88 87 GLY A N 1
ATOM 683 C CA . GLY A 1 87 ? 3.530 13.337 -0.329 1.00 90.88 87 GLY A CA 1
ATOM 684 C C . GLY A 1 87 ? 2.285 12.452 -0.472 1.00 90.88 87 GLY A C 1
ATOM 685 O O . GLY A 1 87 ? 1.307 12.630 0.258 1.00 90.88 87 GLY A O 1
ATOM 686 N N . PRO A 1 88 ? 2.303 11.512 -1.434 1.00 95.81 88 PRO A N 1
ATOM 687 C CA . PRO A 1 88 ? 1.191 10.596 -1.668 1.00 95.81 88 PRO A CA 1
ATOM 688 C C . PRO A 1 88 ? 0.937 9.680 -0.468 1.00 95.81 88 PRO A C 1
ATOM 690 O O . PRO A 1 88 ? 1.883 9.156 0.119 1.00 95.81 88 PRO A O 1
ATOM 693 N N . THR A 1 89 ? -0.332 9.434 -0.143 1.00 97.62 89 THR A N 1
ATOM 694 C CA . THR A 1 89 ? -0.750 8.563 0.970 1.00 97.62 89 THR A CA 1
ATOM 695 C C . THR A 1 89 ? -0.199 7.148 0.824 1.00 97.62 89 THR A C 1
ATOM 697 O O . THR A 1 89 ? 0.355 6.624 1.782 1.00 97.62 89 THR A O 1
ATOM 700 N N . PHE A 1 90 ? -0.198 6.582 -0.385 1.00 98.31 90 PHE A N 1
ATOM 701 C CA . PHE A 1 90 ? 0.494 5.325 -0.684 1.00 98.31 90 PHE A CA 1
ATOM 702 C C . PHE A 1 90 ? 1.951 5.297 -0.181 1.00 98.31 90 PHE A C 1
ATOM 704 O O . PHE A 1 90 ? 2.374 4.362 0.496 1.00 98.31 90 PHE A O 1
ATOM 711 N N . ILE A 1 91 ? 2.727 6.351 -0.462 1.00 97.94 91 ILE A N 1
ATOM 712 C CA . ILE A 1 91 ? 4.131 6.445 -0.033 1.00 97.94 91 ILE A CA 1
ATOM 713 C C . ILE A 1 91 ? 4.222 6.629 1.484 1.00 97.94 91 ILE A C 1
ATOM 715 O O . ILE A 1 91 ? 5.114 6.051 2.106 1.00 97.94 91 ILE A O 1
ATOM 719 N N . LYS A 1 92 ? 3.301 7.387 2.099 1.00 98.12 92 LYS A N 1
ATOM 720 C CA . LYS A 1 92 ? 3.229 7.515 3.565 1.00 98.12 92 LYS A CA 1
ATOM 721 C C . LYS A 1 92 ? 3.030 6.150 4.227 1.00 98.12 92 LYS A C 1
ATOM 723 O O . LYS A 1 92 ? 3.761 5.836 5.160 1.00 98.12 92 LYS A O 1
ATOM 728 N N . ALA A 1 93 ? 2.125 5.319 3.703 1.00 98.50 93 ALA A N 1
ATOM 729 C CA . ALA A 1 93 ? 1.900 3.967 4.215 1.00 98.50 93 ALA A CA 1
ATOM 730 C C . ALA A 1 93 ? 3.180 3.130 4.180 1.00 98.50 93 ALA A C 1
ATOM 732 O O . ALA A 1 93 ? 3.559 2.537 5.187 1.00 98.50 93 ALA A O 1
ATOM 733 N N . LEU A 1 94 ? 3.888 3.140 3.047 1.00 98.44 94 LEU A N 1
ATOM 734 C CA . LEU A 1 94 ? 5.144 2.405 2.919 1.00 98.44 94 LEU A CA 1
ATOM 735 C C . LEU A 1 94 ? 6.239 2.961 3.836 1.00 98.44 94 LEU A C 1
ATOM 737 O O . LEU A 1 94 ? 6.995 2.196 4.417 1.00 98.44 94 LEU A O 1
ATOM 741 N N . ARG A 1 95 ? 6.332 4.280 4.017 1.00 97.81 95 ARG A N 1
ATOM 742 C CA . ARG A 1 95 ? 7.315 4.876 4.935 1.00 97.81 95 ARG A CA 1
ATOM 743 C C . ARG A 1 95 ? 7.053 4.518 6.393 1.00 97.81 95 ARG A C 1
ATOM 745 O O . ARG A 1 95 ? 8.004 4.243 7.116 1.00 97.81 95 ARG A O 1
ATOM 752 N N . TYR A 1 96 ? 5.792 4.526 6.815 1.00 97.81 96 TYR A N 1
ATOM 753 C CA . TYR A 1 96 ? 5.425 4.218 8.193 1.00 97.81 96 TYR A CA 1
ATOM 754 C C . TYR A 1 96 ? 5.488 2.734 8.511 1.00 97.81 96 TYR A C 1
ATOM 756 O O . TYR A 1 96 ? 6.010 2.348 9.554 1.00 97.81 96 TYR A O 1
ATOM 764 N N . PHE A 1 97 ? 4.949 1.907 7.621 1.00 98.25 97 PHE A N 1
ATOM 765 C CA . PHE A 1 97 ? 4.667 0.514 7.934 1.00 98.25 97 PHE A CA 1
ATOM 766 C C . PHE A 1 97 ? 5.514 -0.468 7.131 1.00 98.25 97 PHE A C 1
ATOM 768 O O . PHE A 1 97 ? 5.455 -1.655 7.427 1.00 98.25 97 PHE A O 1
ATOM 775 N N . ALA A 1 98 ? 6.321 -0.006 6.170 1.00 97.88 98 ALA A N 1
ATOM 776 C CA . ALA A 1 98 ? 7.251 -0.814 5.375 1.00 97.88 98 ALA A CA 1
ATOM 777 C C . ALA A 1 98 ? 8.643 -0.143 5.228 1.00 97.88 98 ALA A C 1
ATOM 779 O O . ALA A 1 98 ? 9.085 0.164 4.109 1.00 97.88 98 ALA A O 1
ATOM 780 N N . PRO A 1 99 ? 9.348 0.143 6.344 1.00 96.25 99 PRO A N 1
ATOM 781 C CA . PRO A 1 99 ? 10.644 0.823 6.319 1.00 96.25 99 PRO A CA 1
ATOM 782 C C . PRO A 1 99 ? 11.715 0.093 5.493 1.00 96.25 99 PRO A C 1
ATOM 784 O O . PRO A 1 99 ? 12.644 0.745 5.022 1.00 96.25 99 PRO A O 1
ATOM 787 N N . GLU A 1 100 ? 11.569 -1.216 5.284 1.00 96.31 100 GLU A N 1
ATOM 788 C CA . GLU A 1 100 ? 12.449 -2.055 4.468 1.00 96.31 100 GLU A CA 1
ATOM 789 C C . GLU A 1 100 ? 12.419 -1.730 2.967 1.00 96.31 100 GLU A C 1
ATOM 791 O O . GLU A 1 100 ? 13.373 -2.052 2.268 1.00 96.31 100 GLU A O 1
ATOM 796 N N . ILE A 1 101 ? 11.363 -1.079 2.465 1.00 97.69 101 ILE A N 1
ATOM 797 C CA . ILE A 1 101 ? 11.254 -0.710 1.048 1.00 97.69 101 ILE A CA 1
ATOM 798 C C . ILE A 1 101 ? 12.002 0.599 0.815 1.00 97.69 101 ILE A C 1
ATOM 800 O O . ILE A 1 101 ? 11.646 1.627 1.391 1.00 97.69 101 ILE A O 1
ATOM 804 N N . GLY A 1 102 ? 13.025 0.595 -0.035 1.00 96.62 102 GLY A N 1
ATOM 805 C CA . GLY A 1 102 ? 13.830 1.776 -0.333 1.00 96.62 102 GLY A CA 1
ATOM 806 C C . GLY A 1 102 ? 13.044 2.863 -1.070 1.00 96.62 102 GLY A C 1
ATOM 807 O O . GLY A 1 102 ? 12.033 2.606 -1.718 1.00 96.62 102 GLY A O 1
ATOM 808 N N . GLU A 1 103 ? 13.522 4.110 -1.023 1.00 95.62 103 GLU A N 1
ATOM 809 C CA . GLU A 1 103 ? 12.803 5.250 -1.618 1.00 95.62 103 GLU A CA 1
ATOM 810 C C . GLU A 1 103 ? 12.513 5.063 -3.116 1.00 95.62 103 GLU A C 1
ATOM 812 O O . GLU A 1 103 ? 11.393 5.291 -3.564 1.00 95.62 103 GLU A O 1
ATOM 817 N N . ALA A 1 104 ? 13.494 4.590 -3.889 1.00 96.06 104 ALA A N 1
ATOM 818 C CA . ALA A 1 104 ? 13.312 4.348 -5.319 1.00 96.06 104 ALA A CA 1
ATOM 819 C C . ALA A 1 104 ? 12.297 3.225 -5.607 1.00 96.06 104 ALA A C 1
ATOM 821 O O . ALA A 1 104 ? 11.569 3.292 -6.593 1.00 96.06 104 ALA A O 1
ATOM 822 N N . GLU A 1 105 ? 12.211 2.215 -4.739 1.00 97.69 105 GLU A N 1
ATOM 823 C CA . GLU A 1 105 ? 11.226 1.135 -4.857 1.00 97.69 105 GLU A CA 1
ATOM 824 C C . GLU A 1 105 ? 9.826 1.628 -4.482 1.00 97.69 105 GLU A C 1
ATOM 826 O O . GLU A 1 105 ? 8.866 1.307 -5.178 1.00 97.69 105 GLU A O 1
ATOM 831 N N . ARG A 1 106 ? 9.697 2.471 -3.445 1.00 98.06 106 ARG A N 1
ATOM 832 C CA . ARG A 1 106 ? 8.421 3.117 -3.087 1.00 98.06 106 ARG A CA 1
ATOM 833 C C . ARG A 1 106 ? 7.885 3.964 -4.236 1.00 98.06 106 ARG A C 1
ATOM 835 O O . ARG A 1 106 ? 6.697 3.894 -4.540 1.00 98.06 106 ARG A O 1
ATOM 842 N N . GLU A 1 107 ? 8.752 4.744 -4.880 1.00 97.75 107 GLU A N 1
ATOM 843 C CA . GLU A 1 107 ? 8.376 5.571 -6.030 1.00 97.75 107 GLU A CA 1
ATOM 844 C C . GLU A 1 107 ? 7.990 4.720 -7.248 1.00 97.75 107 GLU A C 1
ATOM 846 O O . GLU A 1 107 ? 6.9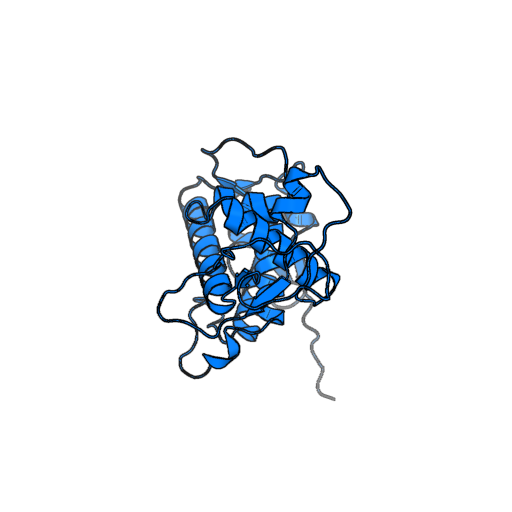93 5.018 -7.909 1.00 97.75 107 GLU A O 1
ATOM 851 N N . ALA A 1 108 ? 8.693 3.609 -7.489 1.00 97.94 108 ALA A N 1
ATOM 852 C CA . ALA A 1 108 ? 8.326 2.645 -8.523 1.00 97.94 108 ALA A CA 1
ATOM 853 C C . ALA A 1 108 ? 6.971 1.970 -8.243 1.00 97.94 108 ALA A C 1
ATOM 855 O O . ALA A 1 108 ? 6.143 1.870 -9.147 1.00 97.94 108 ALA A O 1
ATOM 856 N N . LEU A 1 109 ? 6.700 1.554 -7.000 1.00 98.19 109 LEU A N 1
ATOM 857 C CA . LEU A 1 109 ? 5.401 0.997 -6.600 1.00 98.19 109 LEU A CA 1
ATOM 858 C C . LEU A 1 109 ? 4.280 2.030 -6.717 1.00 98.19 109 LEU A C 1
ATOM 860 O O . LEU A 1 109 ? 3.189 1.700 -7.174 1.00 98.19 109 LEU A O 1
ATOM 864 N N . TYR A 1 110 ? 4.543 3.286 -6.355 1.00 98.25 110 TYR A N 1
ATOM 865 C CA . TYR A 1 110 ? 3.575 4.364 -6.529 1.00 98.25 110 TYR A CA 1
ATOM 866 C C . TYR A 1 110 ? 3.287 4.642 -8.011 1.00 98.25 110 TYR A C 1
ATOM 868 O O . TYR A 1 110 ? 2.134 4.825 -8.397 1.00 98.25 110 TYR A O 1
ATOM 876 N N . ALA A 1 111 ? 4.315 4.636 -8.861 1.00 97.88 111 ALA A N 1
ATOM 877 C CA . ALA A 1 111 ? 4.157 4.752 -10.306 1.00 97.88 111 ALA A CA 1
ATOM 878 C C . ALA A 1 111 ? 3.373 3.570 -10.901 1.00 97.88 111 ALA A C 1
ATOM 880 O O . ALA A 1 111 ? 2.493 3.777 -11.742 1.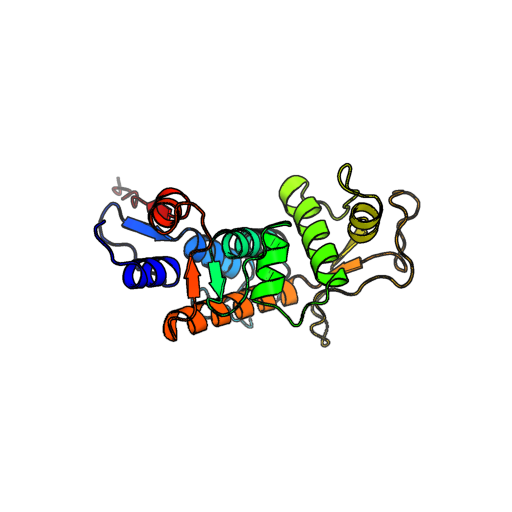00 97.88 111 ALA A O 1
ATOM 881 N N . LEU A 1 112 ? 3.625 2.345 -10.425 1.00 97.56 112 LEU A N 1
ATOM 882 C CA . LEU A 1 112 ? 2.822 1.182 -10.794 1.00 97.56 112 LEU A CA 1
ATOM 883 C C . LEU A 1 112 ? 1.370 1.387 -10.361 1.00 97.56 112 LEU A C 1
ATOM 885 O O . LEU A 1 112 ? 0.478 1.242 -11.182 1.00 97.56 112 LEU A O 1
ATOM 889 N N . ARG A 1 113 ? 1.126 1.814 -9.117 1.00 97.38 113 ARG A N 1
ATOM 890 C CA . ARG A 1 113 ? -0.217 2.137 -8.619 1.00 97.38 113 ARG A CA 1
ATOM 891 C C . ARG A 1 113 ? -0.922 3.155 -9.502 1.00 97.38 113 ARG A C 1
ATOM 893 O O . ARG A 1 113 ? -2.088 2.960 -9.820 1.00 97.38 113 ARG A O 1
ATOM 900 N N . CYS A 1 114 ? -0.252 4.232 -9.908 1.00 96.69 114 CYS A N 1
ATOM 901 C CA . CYS A 1 114 ? -0.854 5.229 -10.793 1.00 96.69 114 CYS A CA 1
ATOM 902 C C . CYS A 1 114 ? -1.288 4.613 -12.129 1.00 96.69 114 CYS A C 1
ATOM 904 O O . CYS A 1 114 ? -2.444 4.759 -12.510 1.00 96.69 114 CYS A O 1
ATOM 906 N N . SER A 1 115 ? -0.395 3.881 -12.795 1.00 95.75 115 SER A N 1
ATOM 907 C CA . SER A 1 115 ? -0.695 3.253 -14.090 1.00 95.75 115 SER A CA 1
ATOM 908 C C . SER A 1 115 ? -1.710 2.101 -14.004 1.00 95.75 115 SER A C 1
ATOM 910 O O . SER A 1 115 ? -2.560 1.974 -14.883 1.00 95.75 115 SER A O 1
ATOM 912 N N . PHE A 1 116 ? -1.696 1.301 -12.933 1.00 93.56 116 PHE A N 1
ATOM 913 C CA . PHE A 1 116 ? -2.630 0.186 -12.726 1.00 93.56 116 PHE A CA 1
ATOM 914 C C . PHE A 1 116 ? -4.030 0.651 -12.341 1.00 93.56 116 PHE A C 1
ATOM 916 O O . PHE A 1 116 ? -5.011 0.163 -12.893 1.00 93.56 116 PHE A O 1
ATOM 923 N N . VAL A 1 117 ? -4.140 1.565 -11.376 1.00 93.56 117 VAL A N 1
ATOM 924 C CA . VAL A 1 117 ? -5.441 1.944 -10.808 1.00 93.56 117 VAL A CA 1
ATOM 925 C C . VAL A 1 117 ? -6.209 2.877 -11.741 1.00 93.56 117 VAL A C 1
ATOM 927 O O . VAL A 1 117 ? -7.430 2.775 -11.811 1.00 93.56 117 VAL A O 1
ATOM 930 N N . HIS A 1 118 ? -5.517 3.766 -12.463 1.00 92.06 118 HIS A N 1
ATOM 931 C CA . HIS A 1 118 ? -6.182 4.728 -13.351 1.00 92.06 118 HIS A CA 1
ATOM 932 C C . HIS A 1 118 ? -6.352 4.210 -14.777 1.00 92.06 118 HIS A C 1
ATOM 934 O O . HIS A 1 118 ? -7.396 4.450 -15.374 1.00 92.06 118 HIS A O 1
ATOM 940 N N . ASP A 1 119 ? -5.369 3.465 -15.293 1.00 94.31 119 ASP A N 1
ATOM 941 C CA . ASP A 1 119 ? -5.323 3.087 -16.712 1.00 94.31 119 ASP A CA 1
ATOM 942 C C . ASP A 1 119 ? -5.237 1.570 -16.949 1.00 94.31 119 ASP A C 1
ATOM 944 O O . ASP A 1 119 ? -5.201 1.132 -18.099 1.00 94.31 119 ASP A O 1
ATOM 948 N N . TYR A 1 120 ? -5.171 0.757 -15.885 1.00 94.56 120 TYR A N 1
ATOM 949 C CA . TYR A 1 120 ? -4.942 -0.693 -15.955 1.00 94.56 120 TYR A CA 1
ATOM 950 C C . TYR A 1 120 ? -3.794 -1.070 -16.913 1.00 94.56 120 TYR A C 1
ATOM 952 O O . TYR A 1 120 ? -3.901 -1.983 -17.735 1.00 94.56 120 TYR A O 1
ATOM 960 N N . SER A 1 121 ? -2.688 -0.321 -16.829 1.00 95.19 121 SER A N 1
ATOM 961 C CA . SER A 1 121 ? -1.567 -0.382 -17.771 1.00 95.19 121 SER A CA 1
ATOM 962 C C . SER A 1 121 ? -0.219 -0.571 -17.074 1.00 95.19 121 SER A C 1
ATOM 964 O O . SER A 1 121 ? -0.081 -0.329 -15.884 1.00 95.19 121 SER A O 1
ATOM 966 N N . LEU A 1 122 ? 0.808 -0.972 -17.825 1.00 95.69 122 LEU A N 1
ATOM 967 C CA . LEU A 1 122 ? 2.175 -1.173 -17.320 1.00 95.69 122 LEU A CA 1
ATOM 968 C C . LEU A 1 122 ? 3.112 -0.008 -17.624 1.00 95.69 122 LEU A C 1
ATOM 970 O O . LEU A 1 122 ? 4.330 -0.168 -17.603 1.00 95.69 122 LEU A O 1
ATOM 974 N N . VAL A 1 123 ? 2.572 1.155 -17.963 1.00 96.94 123 VAL A N 1
ATOM 975 C CA . VAL A 1 123 ? 3.375 2.307 -18.356 1.00 96.94 123 VAL A CA 1
ATOM 976 C C . VAL A 1 123 ? 2.952 3.494 -17.518 1.00 96.94 123 VAL A C 1
ATOM 978 O O . VAL A 1 123 ? 1.799 3.903 -17.546 1.00 96.94 123 VAL A O 1
ATOM 981 N N . ASN A 1 124 ? 3.907 4.075 -16.800 1.00 97.62 124 ASN A N 1
ATOM 982 C CA . ASN A 1 124 ? 3.705 5.319 -16.081 1.00 97.62 124 ASN A CA 1
ATOM 983 C C . ASN A 1 124 ? 4.663 6.378 -16.628 1.00 97.62 124 ASN A C 1
ATOM 985 O O . ASN A 1 124 ? 5.876 6.280 -16.447 1.00 97.62 124 ASN A O 1
ATOM 989 N N . VAL A 1 125 ? 4.108 7.401 -17.278 1.00 96.75 125 VAL A N 1
ATOM 990 C CA . VAL A 1 125 ? 4.834 8.603 -17.712 1.00 96.75 125 VAL A CA 1
ATOM 991 C C . VAL A 1 125 ? 4.145 9.809 -17.067 1.00 96.75 125 VAL A C 1
ATOM 993 O O . VAL A 1 125 ? 3.117 10.273 -17.560 1.00 96.75 125 VAL A O 1
ATOM 996 N N . PRO A 1 126 ? 4.644 10.298 -15.919 1.00 93.50 126 PRO A N 1
ATOM 997 C CA . PRO A 1 126 ? 3.961 11.333 -15.152 1.00 93.50 126 PRO A CA 1
ATOM 998 C C . PRO A 1 126 ? 3.964 12.675 -15.895 1.00 93.50 126 PRO A C 1
ATOM 1000 O O . PRO A 1 126 ? 5.012 13.188 -16.287 1.00 93.50 126 PRO A O 1
ATOM 1003 N N . SER A 1 127 ? 2.787 13.289 -16.025 1.00 89.62 127 SER A N 1
ATOM 1004 C CA . SER A 1 127 ? 2.618 14.607 -16.655 1.00 89.62 127 SER A CA 1
ATOM 1005 C C . SER A 1 127 ? 2.822 15.784 -15.692 1.00 89.62 127 SER A C 1
ATOM 1007 O O . SER A 1 127 ? 2.969 16.921 -16.134 1.00 89.62 127 SER A O 1
ATOM 1009 N N . GLN A 1 128 ? 2.852 15.525 -14.381 1.00 87.75 128 GLN A N 1
ATOM 1010 C CA . GLN A 1 128 ? 2.917 16.532 -13.316 1.00 87.75 128 GLN A CA 1
ATOM 1011 C C . GLN A 1 128 ? 4.065 16.246 -12.334 1.00 87.75 128 GLN A C 1
ATOM 1013 O O . GLN A 1 128 ? 4.511 15.105 -12.196 1.00 87.75 128 GLN A O 1
ATOM 1018 N N . GLY A 1 129 ? 4.507 17.281 -11.613 1.00 88.31 129 GLY A N 1
ATOM 1019 C CA . GLY A 1 129 ? 5.562 17.203 -10.595 1.00 88.31 129 GLY A CA 1
ATOM 1020 C C . GLY A 1 129 ? 6.912 17.764 -11.050 1.00 88.31 129 GLY A C 1
ATOM 1021 O O . GLY A 1 129 ? 7.103 18.118 -12.214 1.00 88.31 129 GLY A O 1
ATOM 1022 N N . SER A 1 130 ? 7.858 17.865 -10.111 1.00 91.25 130 SER A N 1
ATOM 1023 C CA . SER A 1 130 ? 9.222 18.305 -10.422 1.00 91.25 130 SER A CA 1
ATOM 1024 C C . SER A 1 130 ? 9.920 17.306 -11.345 1.00 91.25 130 SER A C 1
ATOM 1026 O O . SER A 1 130 ? 9.585 16.121 -11.362 1.00 91.25 130 SER A O 1
ATOM 1028 N N . GLN A 1 131 ? 10.929 17.765 -12.088 1.00 91.38 131 GLN A N 1
ATOM 1029 C CA . GLN A 1 131 ? 11.688 16.900 -12.992 1.00 91.38 131 GLN A CA 1
ATOM 1030 C C . GLN A 1 131 ? 12.232 15.651 -12.279 1.00 91.38 131 GLN A C 1
ATOM 1032 O O . GLN A 1 131 ? 12.031 14.545 -12.773 1.00 91.38 131 GLN A O 1
ATOM 1037 N N . ALA A 1 132 ? 12.813 15.813 -11.088 1.00 90.19 132 ALA A N 1
ATOM 1038 C CA . ALA A 1 132 ? 13.320 14.699 -10.289 1.00 90.19 132 ALA A CA 1
ATOM 1039 C C . ALA A 1 132 ? 12.226 13.673 -9.937 1.00 90.19 132 ALA A C 1
ATOM 1041 O O . ALA A 1 132 ? 12.444 12.471 -10.059 1.00 90.19 132 ALA A O 1
ATOM 1042 N N . VAL A 1 133 ? 11.026 14.129 -9.555 1.00 89.69 133 VAL A N 1
ATOM 1043 C CA . VAL A 1 133 ? 9.890 13.235 -9.265 1.00 89.69 133 VAL A CA 1
ATOM 1044 C C . VAL A 1 133 ? 9.436 12.503 -10.523 1.00 89.69 133 VAL A C 1
ATOM 1046 O O . VAL A 1 133 ? 9.149 11.309 -10.469 1.00 89.69 133 VAL A O 1
ATOM 1049 N N . ARG A 1 134 ? 9.386 13.192 -11.667 1.00 92.62 134 ARG A N 1
ATOM 1050 C CA . ARG A 1 134 ? 9.010 12.551 -12.931 1.00 92.62 134 ARG A CA 1
ATOM 1051 C C . ARG A 1 134 ? 10.011 11.474 -13.333 1.00 92.62 134 ARG A C 1
ATOM 1053 O O . ARG A 1 134 ? 9.600 10.387 -13.718 1.00 92.62 134 ARG A O 1
ATOM 1060 N N . GLU A 1 135 ? 11.305 11.745 -13.202 1.00 92.25 135 GLU A N 1
ATOM 1061 C CA . GLU A 1 135 ? 12.368 10.780 -13.502 1.00 92.25 135 GLU A CA 1
ATOM 1062 C C . GLU A 1 135 ? 12.328 9.553 -12.585 1.00 92.25 135 GLU A C 1
ATOM 1064 O O . GLU A 1 135 ? 12.619 8.449 -13.036 1.00 92.25 135 GLU A O 1
ATOM 1069 N N . LEU A 1 136 ? 11.945 9.728 -11.316 1.00 93.88 136 LEU A N 1
ATOM 1070 C CA . LEU A 1 136 ? 11.772 8.625 -10.366 1.00 93.88 136 LEU A CA 1
ATOM 1071 C C . LEU A 1 136 ? 10.512 7.793 -10.606 1.00 93.88 136 LEU A C 1
ATOM 1073 O O . LEU A 1 136 ? 10.435 6.686 -10.092 1.00 93.88 136 LEU A O 1
ATOM 1077 N N . ARG A 1 137 ? 9.531 8.324 -11.341 1.00 96.44 137 ARG A N 1
ATOM 1078 C CA . ARG A 1 137 ? 8.240 7.667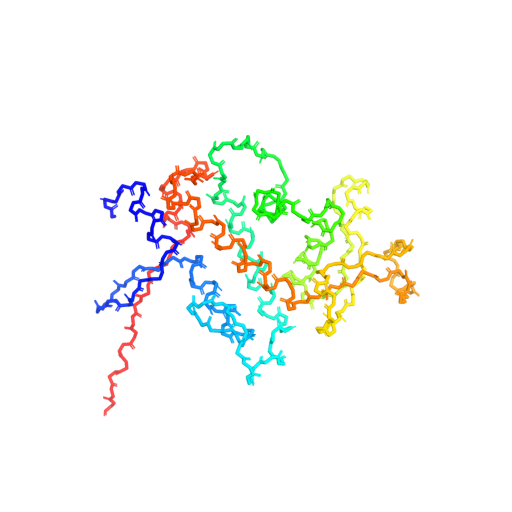 -11.591 1.00 96.44 137 ARG A CA 1
ATOM 1079 C C . ARG A 1 137 ? 8.048 7.252 -13.046 1.00 96.44 137 ARG A C 1
ATOM 1081 O O . ARG A 1 137 ? 7.016 6.673 -13.366 1.00 96.44 137 ARG A O 1
ATOM 1088 N N . THR A 1 138 ? 8.991 7.548 -13.936 1.00 97.50 138 THR A N 1
ATOM 1089 C CA . THR A 1 138 ? 8.902 7.150 -15.346 1.00 97.50 138 THR A CA 1
ATOM 1090 C C . THR A 1 138 ? 9.333 5.698 -15.487 1.00 97.50 138 THR A C 1
ATOM 1092 O O . THR A 1 138 ? 10.514 5.376 -15.362 1.00 97.50 138 THR A O 1
ATOM 1095 N N . HIS A 1 139 ? 8.370 4.819 -15.747 1.00 97.94 139 HIS A N 1
ATOM 1096 C CA . HIS A 1 139 ? 8.596 3.381 -15.814 1.00 97.94 139 HIS A CA 1
ATOM 1097 C C . HIS A 1 139 ? 7.745 2.735 -16.898 1.00 97.94 139 HIS A C 1
ATOM 1099 O O . HIS A 1 139 ? 6.583 3.091 -17.091 1.00 97.94 139 HIS A O 1
ATOM 1105 N N . HIS A 1 140 ? 8.319 1.723 -17.542 1.00 97.62 140 HIS A N 1
ATOM 1106 C CA . HIS A 1 140 ? 7.539 0.631 -18.100 1.00 97.62 140 HIS A CA 1
ATOM 1107 C C . HIS A 1 140 ? 7.830 -0.608 -17.258 1.00 97.62 140 HIS A C 1
ATOM 1109 O O . HIS A 1 140 ? 8.970 -0.845 -16.834 1.00 97.62 140 HIS A O 1
ATOM 1115 N N . PHE A 1 141 ? 6.771 -1.331 -16.938 1.00 96.81 141 PHE A N 1
ATOM 1116 C CA . PHE A 1 141 ? 6.788 -2.403 -15.967 1.00 96.81 141 PHE A CA 1
ATOM 1117 C C . PHE A 1 141 ? 6.713 -3.760 -16.654 1.00 96.81 141 PHE A C 1
ATOM 1119 O O . PHE A 1 141 ? 6.042 -3.938 -17.669 1.00 96.81 141 PHE A O 1
ATOM 1126 N N . MET A 1 142 ? 7.369 -4.739 -16.045 1.00 94.38 142 MET A N 1
ATOM 1127 C CA . MET A 1 142 ? 7.195 -6.149 -16.358 1.00 94.38 142 MET A CA 1
ATOM 1128 C C . MET A 1 142 ? 6.856 -6.899 -15.076 1.00 94.38 142 MET A C 1
ATOM 1130 O O . MET A 1 142 ? 7.434 -6.651 -14.019 1.00 94.38 142 MET A O 1
ATOM 1134 N N . HIS A 1 143 ? 5.921 -7.832 -15.163 1.00 87.25 143 HIS A N 1
ATOM 1135 C CA . HIS A 1 143 ? 5.602 -8.713 -14.044 1.00 87.25 143 HIS A CA 1
ATOM 1136 C C . HIS A 1 143 ? 6.577 -9.882 -14.035 1.00 87.25 143 HIS A C 1
ATOM 1138 O O . HIS A 1 143 ? 6.891 -10.443 -15.089 1.00 87.25 143 HIS A O 1
ATOM 1144 N N . THR A 1 144 ? 7.023 -10.278 -12.851 1.00 80.25 144 THR A N 1
ATOM 1145 C CA . THR A 1 144 ? 7.680 -11.572 -12.672 1.00 80.25 144 THR A CA 1
ATOM 1146 C C . THR A 1 144 ? 6.668 -12.593 -12.177 1.00 80.25 144 THR A C 1
ATOM 1148 O O . THR A 1 144 ? 5.739 -12.265 -11.438 1.00 80.25 144 THR A O 1
ATOM 1151 N N . ALA A 1 145 ? 6.880 -13.852 -12.562 1.00 66.25 145 ALA A N 1
ATOM 1152 C CA . ALA A 1 145 ? 6.357 -14.971 -11.792 1.00 66.25 145 ALA A CA 1
ATOM 1153 C C . ALA A 1 145 ? 6.933 -14.918 -10.359 1.00 66.25 145 ALA A C 1
ATOM 1155 O O . ALA A 1 145 ? 7.902 -14.183 -10.124 1.00 66.25 145 ALA A O 1
ATOM 1156 N N . PRO A 1 146 ? 6.370 -15.683 -9.411 1.00 64.19 146 PRO A N 1
ATOM 1157 C CA . PRO A 1 146 ? 6.977 -15.848 -8.099 1.00 64.19 146 PRO A CA 1
ATOM 1158 C C . PRO A 1 146 ? 8.406 -16.348 -8.300 1.00 64.19 146 PRO A C 1
ATOM 1160 O O . PRO A 1 146 ? 8.619 -17.413 -8.878 1.00 64.19 146 PRO A O 1
ATOM 1163 N N . ASP A 1 147 ? 9.386 -15.541 -7.914 1.00 64.69 147 ASP A N 1
ATOM 1164 C CA . ASP A 1 147 ? 10.775 -15.956 -7.874 1.00 64.69 147 ASP A CA 1
ATOM 1165 C C . ASP A 1 147 ? 11.156 -16.270 -6.427 1.00 64.69 147 ASP A C 1
ATOM 1167 O O . ASP A 1 147 ? 10.622 -15.695 -5.480 1.00 64.69 147 ASP A O 1
ATOM 1171 N N . GLU A 1 148 ? 12.098 -17.192 -6.245 1.00 55.75 148 GLU A N 1
ATOM 1172 C CA . GLU A 1 148 ? 12.543 -17.629 -4.914 1.00 55.75 148 GLU A CA 1
ATOM 1173 C C . GLU A 1 148 ? 13.144 -16.483 -4.079 1.00 55.75 148 GLU A C 1
ATOM 1175 O O . GLU A 1 148 ? 13.305 -16.617 -2.869 1.00 55.75 148 GLU A O 1
ATOM 1180 N N . THR A 1 149 ? 13.480 -15.348 -4.707 1.00 65.00 149 THR A N 1
ATOM 1181 C CA . THR A 1 149 ? 14.106 -14.210 -4.025 1.00 65.00 149 THR A CA 1
ATOM 1182 C C . THR A 1 149 ? 13.123 -13.375 -3.207 1.00 65.00 149 THR A C 1
ATOM 1184 O O . THR A 1 149 ? 13.559 -12.649 -2.316 1.00 65.00 149 THR A O 1
ATOM 1187 N N . GLY A 1 150 ? 11.817 -13.436 -3.507 1.00 79.31 150 GLY A N 1
ATOM 1188 C CA . GLY A 1 150 ? 10.805 -12.607 -2.842 1.00 79.31 150 GLY A CA 1
ATOM 1189 C C . GLY A 1 150 ? 10.978 -11.100 -3.079 1.00 79.31 150 GLY A C 1
ATOM 1190 O O . GLY A 1 150 ? 10.400 -10.288 -2.356 1.00 79.31 150 GLY A O 1
ATOM 1191 N N . THR A 1 151 ? 11.778 -10.701 -4.074 1.00 90.81 151 THR A N 1
ATOM 1192 C CA . THR A 1 151 ? 12.060 -9.289 -4.350 1.00 90.81 151 THR A CA 1
ATOM 1193 C C . THR A 1 151 ? 10.823 -8.620 -4.946 1.00 90.81 151 THR A C 1
ATOM 1195 O O . THR A 1 151 ? 10.398 -8.953 -6.051 1.00 90.81 151 THR A O 1
ATOM 1198 N N . ILE A 1 152 ? 10.260 -7.634 -4.242 1.00 95.00 152 ILE A N 1
ATOM 1199 C CA . ILE A 1 152 ? 9.029 -6.952 -4.675 1.00 95.00 152 ILE A CA 1
ATOM 1200 C C . ILE A 1 152 ? 9.279 -6.094 -5.916 1.00 95.00 152 ILE A C 1
ATOM 1202 O O . ILE A 1 152 ? 8.487 -6.129 -6.855 1.00 95.00 152 ILE A O 1
ATOM 1206 N N . VAL A 1 153 ? 10.374 -5.328 -5.929 1.00 96.19 153 VAL A N 1
ATOM 1207 C CA . VAL A 1 153 ? 10.746 -4.451 -7.042 1.00 96.19 153 VAL A CA 1
ATOM 1208 C C . VAL A 1 153 ? 12.193 -4.698 -7.428 1.00 96.19 153 VAL A C 1
ATOM 1210 O O . VAL A 1 153 ? 13.096 -4.589 -6.609 1.00 96.19 153 VAL A O 1
ATOM 1213 N N . ARG A 1 154 ? 12.439 -4.938 -8.714 1.00 95.69 154 ARG A N 1
ATOM 1214 C CA . ARG A 1 154 ? 13.785 -4.899 -9.283 1.00 95.69 154 ARG A CA 1
ATOM 1215 C C . ARG A 1 154 ? 13.876 -3.751 -10.275 1.00 95.69 154 ARG A C 1
ATOM 1217 O O . ARG A 1 154 ? 13.356 -3.820 -11.391 1.00 95.69 154 ARG A O 1
ATOM 1224 N N . LEU A 1 155 ? 14.553 -2.692 -9.840 1.00 96.44 155 LEU A N 1
ATOM 1225 C CA . LEU A 1 155 ? 14.819 -1.506 -10.647 1.00 96.44 155 LEU A CA 1
ATOM 1226 C C . LEU A 1 155 ? 15.750 -1.844 -11.826 1.00 96.44 155 LEU A C 1
ATOM 1228 O O . LEU A 1 155 ? 16.635 -2.699 -11.695 1.00 96.44 155 LEU A O 1
ATOM 1232 N N . PRO A 1 156 ? 15.588 -1.181 -12.982 1.00 95.38 156 PRO A N 1
ATOM 1233 C CA . PRO A 1 156 ? 16.445 -1.423 -14.127 1.00 95.38 156 PRO A CA 1
ATOM 1234 C C . PRO A 1 156 ? 17.848 -0.849 -13.919 1.00 95.38 156 PRO A C 1
ATOM 1236 O O . PRO A 1 156 ? 18.046 0.144 -13.220 1.00 95.38 156 PRO A O 1
ATOM 1239 N N . ARG A 1 157 ? 18.829 -1.422 -14.625 1.00 91.81 157 ARG A N 1
ATOM 1240 C CA . ARG A 1 157 ? 20.195 -0.868 -14.672 1.00 91.81 157 ARG A CA 1
ATOM 1241 C C . ARG A 1 157 ? 20.251 0.465 -15.419 1.00 91.81 157 ARG A C 1
ATOM 1243 O O . ARG A 1 157 ? 21.078 1.312 -15.103 1.00 91.81 157 ARG A O 1
ATOM 1250 N N . GLN A 1 158 ? 19.398 0.626 -16.428 1.00 94.19 158 GLN A N 1
ATOM 1251 C CA . GLN A 1 158 ? 19.257 1.849 -17.214 1.00 94.19 158 GLN A CA 1
ATOM 1252 C C . GLN A 1 158 ? 17.811 2.314 -17.117 1.00 94.19 158 GLN A C 1
ATOM 1254 O O . GLN A 1 158 ? 16.905 1.531 -17.371 1.00 94.19 158 GLN A O 1
ATOM 1259 N N . ARG A 1 159 ? 17.571 3.573 -16.753 1.00 94.38 159 ARG A N 1
ATOM 1260 C CA . ARG A 1 159 ? 16.202 4.098 -16.708 1.00 94.38 159 ARG A CA 1
ATOM 1261 C C . ARG A 1 159 ? 15.618 4.161 -18.116 1.00 94.38 159 ARG A C 1
ATOM 1263 O O . ARG A 1 159 ? 16.326 4.467 -19.074 1.00 94.38 159 ARG A O 1
ATOM 1270 N N . TRP A 1 160 ? 14.331 3.871 -18.224 1.00 96.69 160 TRP A N 1
ATOM 1271 C CA . TRP A 1 160 ? 13.586 4.129 -19.445 1.00 96.69 160 TRP A CA 1
ATOM 1272 C C . TRP A 1 160 ? 13.334 5.632 -19.602 1.00 96.69 160 TRP A C 1
ATOM 1274 O O . TRP A 1 160 ? 13.186 6.355 -18.619 1.00 96.69 160 TRP A O 1
ATOM 1284 N N . ASP A 1 161 ? 13.317 6.098 -20.844 1.00 93.75 161 ASP A N 1
ATOM 1285 C CA . ASP A 1 161 ? 13.234 7.513 -21.215 1.00 93.75 161 ASP A CA 1
ATOM 1286 C C . ASP A 1 161 ? 11.793 8.017 -21.396 1.00 93.75 161 ASP A C 1
ATOM 1288 O O . ASP A 1 161 ? 11.583 9.188 -21.705 1.00 93.75 161 ASP A O 1
ATOM 1292 N N . GLY A 1 162 ? 10.796 7.148 -21.209 1.00 94.44 162 GLY A N 1
ATOM 1293 C CA . GLY A 1 162 ? 9.387 7.475 -21.424 1.00 94.44 162 GLY A CA 1
ATOM 1294 C C . GLY A 1 162 ? 8.927 7.339 -22.878 1.00 94.44 162 GLY A C 1
ATOM 1295 O O . GLY A 1 162 ? 7.767 7.622 -23.175 1.00 94.44 162 GLY A O 1
ATOM 1296 N N . ILE A 1 163 ? 9.797 6.902 -23.796 1.00 93.50 163 ILE A N 1
ATOM 1297 C CA . ILE A 1 163 ? 9.470 6.746 -25.217 1.00 93.50 163 ILE A CA 1
ATOM 1298 C C . ILE A 1 163 ? 9.091 5.290 -25.493 1.00 93.50 163 ILE A C 1
ATOM 1300 O O . ILE A 1 163 ? 9.914 4.383 -25.362 1.00 93.50 163 ILE A O 1
ATOM 1304 N N . GLY A 1 164 ? 7.849 5.050 -25.929 1.00 89.00 164 GLY A N 1
ATOM 1305 C CA . GLY A 1 164 ? 7.314 3.693 -26.142 1.00 89.00 164 GLY A CA 1
ATOM 1306 C C . GLY A 1 164 ? 8.136 2.821 -27.102 1.00 89.00 164 GLY A C 1
ATOM 1307 O O . GLY A 1 164 ? 8.254 1.618 -26.895 1.00 89.00 164 GLY A O 1
ATOM 1308 N N . GLY A 1 165 ? 8.783 3.420 -28.109 1.00 89.81 165 GLY A N 1
ATOM 1309 C CA . GLY A 1 165 ? 9.677 2.704 -29.032 1.00 89.81 165 GLY A CA 1
ATOM 1310 C C . GLY A 1 165 ? 10.985 2.194 -28.404 1.00 89.81 165 GLY A C 1
ATOM 1311 O O . GLY A 1 165 ? 11.670 1.375 -29.011 1.00 89.81 165 GLY A O 1
ATOM 1312 N N . ASN A 1 166 ? 11.324 2.647 -27.192 1.00 92.44 166 ASN A N 1
ATOM 1313 C CA . ASN A 1 166 ? 12.565 2.323 -26.485 1.00 92.44 166 ASN A CA 1
ATOM 1314 C C . ASN A 1 166 ? 12.360 1.372 -25.293 1.00 92.44 166 ASN A C 1
ATOM 1316 O O . ASN A 1 166 ? 13.284 1.186 -24.496 1.00 92.44 166 ASN A O 1
ATOM 1320 N N . CYS A 1 167 ? 11.189 0.743 -25.161 1.00 93.25 167 CYS A N 1
ATOM 1321 C CA . CYS A 1 167 ? 10.944 -0.272 -24.137 1.00 93.25 167 CYS A CA 1
ATOM 1322 C C . CYS A 1 167 ? 11.803 -1.520 -24.395 1.00 93.25 167 CYS A C 1
ATOM 1324 O O . CYS A 1 167 ? 11.701 -2.171 -25.436 1.00 93.25 167 CYS A O 1
ATOM 1326 N N . ARG A 1 168 ? 12.676 -1.860 -23.445 1.00 94.00 168 ARG A N 1
ATOM 1327 C CA . ARG A 1 168 ? 13.600 -2.998 -23.510 1.00 94.00 168 ARG A CA 1
ATOM 1328 C C . ARG A 1 168 ? 13.653 -3.716 -22.165 1.00 94.00 168 ARG A C 1
ATOM 1330 O O . ARG A 1 168 ? 13.430 -3.137 -21.109 1.00 94.00 168 ARG A O 1
ATOM 1337 N N . ILE A 1 169 ? 14.046 -4.985 -22.179 1.00 92.50 169 ILE A N 1
ATOM 1338 C CA . ILE A 1 169 ? 14.141 -5.785 -20.949 1.00 92.50 169 ILE A CA 1
ATOM 1339 C C . ILE A 1 169 ? 15.130 -5.204 -19.918 1.00 92.50 169 ILE A C 1
ATOM 1341 O O . ILE A 1 169 ? 14.937 -5.338 -18.712 1.00 92.50 169 ILE A O 1
ATOM 1345 N N . ASN A 1 170 ? 16.188 -4.530 -20.383 1.00 94.31 170 ASN A N 1
ATOM 1346 C CA . ASN A 1 170 ? 17.240 -3.957 -19.540 1.00 94.31 170 ASN A CA 1
ATOM 1347 C C . ASN A 1 170 ? 16.868 -2.597 -18.920 1.00 94.31 170 ASN A C 1
ATOM 1349 O O . ASN A 1 170 ? 17.556 -2.163 -17.990 1.00 94.31 170 ASN A O 1
ATOM 1353 N N . ASN A 1 171 ? 15.815 -1.946 -19.429 1.00 96.25 171 ASN A N 1
ATOM 1354 C CA . ASN A 1 171 ? 15.271 -0.702 -18.890 1.00 96.25 171 ASN A CA 1
ATOM 1355 C C . ASN A 1 171 ? 13.863 -0.858 -18.285 1.00 96.25 171 ASN A C 1
ATOM 1357 O O . ASN A 1 171 ? 13.240 0.141 -17.935 1.00 96.25 171 ASN A O 1
ATOM 1361 N N . ALA A 1 172 ? 13.385 -2.099 -18.134 1.00 96.62 172 ALA A N 1
ATOM 1362 C CA . ALA A 1 172 ? 12.129 -2.434 -17.469 1.00 96.62 172 ALA A CA 1
ATOM 1363 C C . ALA A 1 172 ? 12.276 -2.461 -15.945 1.00 96.62 172 ALA A C 1
ATOM 1365 O O . ALA A 1 172 ? 13.223 -3.050 -15.413 1.00 96.62 172 ALA A O 1
ATOM 1366 N N . THR A 1 173 ? 11.290 -1.907 -15.243 1.00 97.19 173 THR A N 1
ATOM 1367 C CA . THR A 1 173 ? 11.124 -2.158 -13.809 1.00 97.19 173 THR A CA 1
ATOM 1368 C C . THR A 1 173 ? 10.324 -3.434 -13.623 1.00 97.19 173 THR A C 1
ATOM 1370 O O . THR A 1 173 ? 9.210 -3.556 -14.124 1.00 97.19 173 THR A O 1
ATOM 1373 N N . TRP A 1 174 ? 10.877 -4.387 -12.886 1.00 96.00 174 TRP A N 1
ATOM 1374 C CA . TRP A 1 174 ? 10.195 -5.645 -12.617 1.00 96.00 174 TRP A CA 1
ATOM 1375 C C . TRP A 1 174 ? 9.475 -5.581 -11.279 1.00 96.00 174 TRP A C 1
ATOM 1377 O O . TRP A 1 174 ? 10.072 -5.129 -10.301 1.00 96.00 174 TRP A O 1
ATOM 1387 N N . VAL A 1 175 ? 8.222 -6.033 -11.237 1.00 95.56 175 VAL A N 1
ATOM 1388 C CA . VAL A 1 175 ? 7.431 -6.073 -10.001 1.00 95.56 175 VAL A CA 1
ATOM 1389 C C . VAL A 1 175 ? 6.843 -7.462 -9.785 1.00 95.56 175 VAL A C 1
ATOM 1391 O O . VAL A 1 175 ? 6.204 -8.024 -10.678 1.00 95.56 175 VAL A O 1
ATOM 1394 N N . ASN A 1 176 ? 7.046 -7.993 -8.582 1.00 95.38 176 ASN A N 1
ATOM 1395 C CA . ASN A 1 176 ? 6.473 -9.252 -8.130 1.00 95.38 176 ASN A CA 1
ATOM 1396 C C . ASN A 1 176 ? 5.152 -8.969 -7.389 1.00 95.38 176 ASN A C 1
ATOM 1398 O O . ASN A 1 176 ? 5.141 -8.486 -6.255 1.00 95.38 176 ASN A O 1
ATOM 1402 N N . LEU A 1 177 ? 4.023 -9.253 -8.048 1.00 94.44 177 LEU A N 1
ATOM 1403 C CA . LEU A 1 177 ? 2.689 -8.973 -7.499 1.00 94.44 177 LEU A CA 1
ATOM 1404 C C . LEU A 1 177 ? 2.310 -9.896 -6.332 1.00 94.44 177 LEU A C 1
ATOM 1406 O O . LEU A 1 177 ? 1.550 -9.474 -5.463 1.00 94.44 177 LEU A O 1
ATOM 1410 N N . TRP A 1 178 ? 2.874 -11.106 -6.268 1.00 94.75 178 TRP A N 1
ATOM 1411 C CA . TRP A 1 178 ? 2.714 -11.971 -5.099 1.00 94.75 178 TRP A CA 1
ATOM 1412 C C . TRP A 1 178 ? 3.349 -11.304 -3.880 1.00 94.75 178 TRP A C 1
ATOM 1414 O O . TRP A 1 178 ? 2.688 -11.117 -2.857 1.00 94.75 178 TRP A O 1
ATOM 1424 N N . ALA A 1 179 ? 4.612 -10.892 -4.008 1.00 95.31 179 ALA A N 1
ATOM 1425 C CA . ALA A 1 179 ? 5.364 -10.276 -2.920 1.00 95.31 179 ALA A CA 1
ATOM 1426 C C . ALA A 1 179 ? 4.762 -8.920 -2.490 1.00 95.31 179 ALA A C 1
ATOM 1428 O O . ALA A 1 179 ? 4.829 -8.554 -1.318 1.00 95.31 179 ALA A O 1
ATOM 1429 N N . LEU A 1 180 ? 4.098 -8.196 -3.403 1.00 96.25 180 LEU A N 1
ATOM 1430 C CA . LEU A 1 180 ? 3.285 -7.024 -3.055 1.00 96.25 180 LEU A CA 1
ATOM 1431 C C . LEU A 1 180 ? 2.121 -7.384 -2.113 1.00 96.25 180 LEU A C 1
ATOM 1433 O O . LEU A 1 180 ? 1.856 -6.644 -1.165 1.00 96.25 180 LEU A O 1
ATOM 1437 N N . GLY A 1 181 ? 1.442 -8.508 -2.358 1.00 96.31 181 GLY A N 1
ATOM 1438 C CA . GLY A 1 181 ? 0.419 -9.029 -1.450 1.00 96.31 181 GLY A CA 1
ATOM 1439 C C . GLY A 1 181 ? 1.002 -9.379 -0.079 1.00 96.31 181 GLY A C 1
ATOM 1440 O O . GLY A 1 181 ? 0.481 -8.930 0.937 1.00 96.31 181 GLY A O 1
ATOM 1441 N N . ASP A 1 182 ? 2.142 -10.076 -0.036 1.00 96.25 182 ASP A N 1
ATOM 1442 C CA . ASP A 1 182 ? 2.817 -10.416 1.230 1.00 96.25 182 ASP A CA 1
ATOM 1443 C C . ASP A 1 182 ? 3.240 -9.167 2.018 1.00 96.25 182 ASP A C 1
ATOM 1445 O O . ASP A 1 182 ? 3.157 -9.131 3.253 1.00 96.25 182 ASP A O 1
ATOM 1449 N N . LEU A 1 183 ? 3.654 -8.111 1.312 1.00 97.88 183 LEU A N 1
ATOM 1450 C CA . LEU A 1 183 ? 3.947 -6.818 1.917 1.00 97.88 183 LEU A CA 1
ATOM 1451 C C . LEU A 1 183 ? 2.697 -6.191 2.534 1.00 97.88 183 LEU A C 1
ATOM 1453 O O . LEU A 1 183 ? 2.766 -5.693 3.657 1.00 97.88 183 LEU A O 1
ATOM 1457 N N . ALA A 1 184 ? 1.561 -6.223 1.837 1.00 98.38 184 ALA A N 1
ATOM 1458 C CA . ALA A 1 184 ? 0.309 -5.683 2.357 1.00 98.38 184 ALA A CA 1
ATOM 1459 C C . ALA A 1 184 ? -0.146 -6.427 3.622 1.00 98.38 184 ALA A C 1
ATOM 1461 O O . ALA A 1 184 ? -0.479 -5.786 4.619 1.00 98.38 184 ALA A O 1
ATOM 1462 N N . GLU A 1 185 ? -0.055 -7.758 3.636 1.00 98.25 185 GLU A N 1
ATOM 1463 C CA . GLU A 1 185 ? -0.362 -8.572 4.821 1.00 98.25 185 GLU A CA 1
ATOM 1464 C C . GLU A 1 185 ? 0.618 -8.310 5.977 1.00 98.25 185 GLU A C 1
ATOM 1466 O O . GLU A 1 185 ? 0.249 -8.288 7.154 1.00 98.25 185 GLU A O 1
ATOM 1471 N N . THR A 1 186 ? 1.891 -8.060 5.668 1.00 98.12 186 THR A N 1
ATOM 1472 C CA . THR A 1 186 ? 2.892 -7.651 6.664 1.00 98.12 186 THR A CA 1
ATOM 1473 C C . THR A 1 186 ? 2.576 -6.276 7.249 1.00 98.12 186 THR A C 1
ATOM 1475 O O . THR A 1 186 ? 2.640 -6.098 8.467 1.00 98.12 186 THR A O 1
ATOM 1478 N N . VAL A 1 187 ? 2.186 -5.316 6.409 1.00 98.56 187 VAL A N 1
ATOM 1479 C CA . VAL A 1 187 ? 1.746 -3.985 6.843 1.00 98.56 187 VAL A CA 1
ATOM 1480 C C . VAL A 1 187 ? 0.490 -4.075 7.704 1.00 98.56 187 VAL A C 1
ATOM 1482 O O . VAL A 1 187 ? 0.448 -3.444 8.758 1.00 98.56 187 VAL A O 1
ATOM 1485 N N . PHE A 1 188 ? -0.491 -4.899 7.329 1.00 98.38 188 PHE A N 1
ATOM 1486 C CA . PHE A 1 188 ? -1.694 -5.109 8.134 1.00 98.38 188 PHE A CA 1
ATOM 1487 C C . PHE A 1 188 ? -1.366 -5.661 9.526 1.00 98.38 188 PHE A C 1
ATOM 1489 O O . PHE A 1 188 ? -1.820 -5.114 10.529 1.00 98.38 188 PHE A O 1
ATOM 1496 N N . ARG A 1 189 ? -0.505 -6.684 9.613 1.00 97.94 189 ARG A N 1
ATOM 1497 C CA . ARG A 1 189 ? -0.053 -7.238 10.902 1.00 97.94 189 ARG A CA 1
ATOM 1498 C C . ARG A 1 189 ? 0.666 -6.200 11.766 1.00 97.94 189 ARG A C 1
ATOM 1500 O O . ARG A 1 189 ? 0.476 -6.176 12.978 1.00 97.94 189 ARG A O 1
ATOM 1507 N N . ARG A 1 190 ? 1.478 -5.325 11.162 1.00 97.94 190 ARG A N 1
ATOM 1508 C CA . ARG A 1 190 ? 2.135 -4.217 11.880 1.00 97.94 190 ARG A CA 1
ATOM 1509 C C . ARG A 1 190 ? 1.119 -3.202 12.403 1.00 97.94 190 ARG A C 1
ATOM 1511 O O . ARG A 1 190 ? 1.260 -2.754 13.535 1.00 97.94 190 ARG A O 1
ATOM 1518 N N . LEU A 1 191 ? 0.100 -2.880 11.609 1.00 97.12 191 LEU A N 1
ATOM 1519 C CA . LEU A 1 191 ? -0.988 -1.985 11.998 1.00 97.12 191 LEU A CA 1
ATOM 1520 C C . LEU A 1 191 ? -1.771 -2.544 13.195 1.00 97.12 191 LEU A C 1
ATOM 1522 O O . LEU A 1 191 ? -1.940 -1.846 14.190 1.00 97.12 191 LEU A O 1
ATOM 1526 N N . ALA A 1 192 ? -2.173 -3.817 13.124 1.00 96.38 192 ALA A N 1
ATOM 1527 C CA . ALA A 1 192 ? -2.862 -4.510 14.210 1.00 96.38 192 ALA A CA 1
ATOM 1528 C C . ALA A 1 192 ? -2.018 -4.531 15.493 1.00 96.38 192 ALA A C 1
ATOM 1530 O O . ALA A 1 192 ? -2.507 -4.162 16.555 1.00 96.38 192 ALA A O 1
ATOM 1531 N N . LYS A 1 193 ? -0.721 -4.841 15.384 1.00 97.06 193 LYS A N 1
ATOM 1532 C CA . LYS A 1 193 ? 0.195 -4.829 16.530 1.00 97.06 193 LYS A CA 1
ATOM 1533 C C . LYS A 1 193 ? 0.318 -3.449 17.184 1.00 97.06 193 LYS A C 1
ATOM 1535 O O . LYS A 1 193 ? 0.347 -3.366 18.403 1.00 97.06 193 LYS A O 1
ATOM 1540 N N . LEU A 1 194 ? 0.408 -2.375 16.397 1.00 97.06 194 LEU A N 1
ATOM 1541 C CA . LEU A 1 194 ? 0.462 -1.013 16.944 1.00 97.06 194 LEU A CA 1
ATOM 1542 C C . LEU A 1 194 ? -0.845 -0.636 17.649 1.00 97.06 194 LEU A C 1
ATOM 1544 O O . LEU A 1 194 ? -0.814 0.058 18.658 1.00 97.06 194 LEU A O 1
ATOM 1548 N N . HIS A 1 195 ? -1.990 -1.099 17.142 1.00 96.00 195 HIS A N 1
ATOM 1549 C CA . HIS A 1 195 ? -3.273 -0.919 17.821 1.00 96.00 195 HIS A CA 1
ATOM 1550 C C . HIS A 1 195 ? -3.312 -1.672 19.155 1.00 96.00 195 HIS A C 1
ATOM 1552 O O . HIS A 1 195 ? -3.654 -1.085 20.178 1.00 96.00 195 HIS A O 1
ATOM 1558 N N . GLU A 1 196 ? -2.877 -2.933 19.170 1.00 95.62 196 GLU A N 1
ATOM 1559 C CA . GLU A 1 196 ? -2.784 -3.747 20.390 1.00 95.62 196 GLU A CA 1
ATOM 1560 C C . GLU A 1 196 ? -1.888 -3.111 21.463 1.00 95.62 196 GLU A C 1
ATOM 1562 O O . GLU A 1 196 ? -2.187 -3.218 22.653 1.00 95.62 196 GLU A O 1
ATOM 1567 N N . THR A 1 197 ? -0.801 -2.436 21.067 1.00 96.25 197 THR A N 1
ATOM 1568 C CA . THR A 1 197 ? 0.102 -1.747 22.004 1.00 96.25 197 THR A CA 1
ATOM 1569 C C . THR A 1 197 ? -0.314 -0.312 22.331 1.00 96.25 197 THR A C 1
ATOM 1571 O O . THR A 1 197 ? 0.317 0.312 23.180 1.00 96.25 197 THR A O 1
ATOM 1574 N N . GLY A 1 198 ? -1.375 0.215 21.708 1.00 95.69 198 GLY A N 1
ATOM 1575 C CA . GLY A 1 198 ? -1.817 1.603 21.884 1.00 95.69 198 GLY A CA 1
ATOM 1576 C C . GLY A 1 198 ? -0.917 2.645 21.206 1.00 95.69 198 GLY A C 1
ATOM 1577 O O . GLY A 1 198 ? -1.039 3.831 21.496 1.00 95.69 198 GLY A O 1
ATOM 1578 N N . ASP A 1 199 ? -0.035 2.216 20.300 1.00 96.75 199 ASP A N 1
ATOM 1579 C CA . ASP A 1 199 ? 0.914 3.059 19.560 1.00 96.75 199 ASP A CA 1
ATOM 1580 C C . ASP A 1 199 ? 0.414 3.427 18.150 1.00 96.75 199 ASP A C 1
ATOM 1582 O O . ASP A 1 199 ? 1.174 3.958 17.333 1.00 96.75 199 ASP A O 1
ATOM 1586 N N . LEU A 1 200 ? -0.841 3.113 17.818 1.00 97.25 200 LEU A N 1
ATOM 1587 C CA . LEU A 1 200 ? -1.468 3.497 16.556 1.00 97.25 200 LEU A CA 1
ATOM 1588 C C . LEU A 1 200 ? -2.341 4.736 16.738 1.00 97.25 200 LEU A C 1
ATOM 1590 O O . LEU A 1 200 ? -3.237 4.750 17.574 1.00 97.25 200 LEU A O 1
ATOM 1594 N N . GLU A 1 201 ? -2.140 5.741 15.890 1.00 95.88 201 GLU A N 1
ATOM 1595 C CA . GLU A 1 201 ? -2.911 6.983 15.919 1.00 95.88 201 GLU A CA 1
ATOM 1596 C C . GLU A 1 201 ? -3.685 7.206 14.615 1.00 95.88 201 GLU A C 1
ATOM 1598 O O . GLU A 1 201 ? -3.234 6.841 13.520 1.00 95.88 201 GLU A O 1
ATOM 1603 N N . ILE A 1 202 ? -4.845 7.860 14.728 1.00 96.12 202 ILE A N 1
ATOM 1604 C CA . ILE A 1 202 ? -5.627 8.319 13.576 1.00 96.12 202 ILE A CA 1
ATOM 1605 C C . ILE A 1 202 ? -4.966 9.575 12.996 1.00 96.12 202 ILE A C 1
ATOM 1607 O O . ILE A 1 202 ? -4.897 10.617 13.642 1.00 96.12 202 ILE A O 1
ATOM 1611 N N . ALA A 1 203 ? -4.515 9.490 11.745 1.00 95.81 203 ALA A N 1
ATOM 1612 C CA . ALA A 1 203 ? -3.838 10.580 11.036 1.00 95.81 203 ALA A CA 1
ATOM 1613 C C . ALA A 1 203 ? -4.795 11.496 10.245 1.00 95.81 203 ALA A C 1
ATOM 1615 O O . ALA A 1 203 ? -4.358 12.436 9.583 1.00 95.81 203 ALA A O 1
ATOM 1616 N N . LEU A 1 204 ? -6.102 11.215 10.264 1.00 95.75 204 LEU A N 1
ATOM 1617 C CA . LEU A 1 204 ? -7.092 12.011 9.537 1.00 95.75 204 LEU A CA 1
ATOM 1618 C C . LEU A 1 204 ? -7.288 13.383 10.201 1.00 95.75 204 LEU A C 1
ATOM 1620 O O . LEU A 1 204 ? -7.465 13.429 11.419 1.00 95.75 204 LEU A O 1
ATOM 1624 N N . PRO A 1 205 ? -7.375 14.487 9.433 1.00 93.94 205 PRO A N 1
ATOM 1625 C CA . PRO A 1 205 ? -7.615 15.818 9.995 1.00 93.94 205 PRO A CA 1
ATOM 1626 C C . PRO A 1 205 ? -8.905 15.918 10.820 1.00 93.94 205 PRO A C 1
ATOM 1628 O O . PRO A 1 205 ? -8.939 16.613 11.831 1.00 93.94 205 PRO A O 1
ATOM 1631 N N . GLY A 1 206 ? -9.973 15.223 10.411 1.00 94.62 206 GLY A N 1
ATOM 1632 C CA . GLY A 1 206 ? -11.221 15.127 11.175 1.00 94.62 206 GLY A CA 1
ATOM 1633 C C . GLY A 1 206 ? -11.250 13.990 12.203 1.00 94.62 206 GLY A C 1
ATOM 1634 O O . GLY A 1 206 ? -12.323 13.682 12.733 1.00 94.62 206 GLY A O 1
ATOM 1635 N N . GLY A 1 207 ? -10.107 13.344 12.453 1.00 94.25 207 GLY A N 1
ATOM 1636 C CA . GLY A 1 207 ? -9.921 12.284 13.437 1.00 94.25 207 GLY A CA 1
ATOM 1637 C C . GLY A 1 207 ? -10.943 11.154 13.317 1.00 94.25 207 GLY A C 1
ATOM 1638 O O . GLY A 1 207 ? -11.300 10.702 12.225 1.00 94.25 207 GLY A O 1
ATOM 1639 N N . LEU A 1 208 ? -11.449 10.726 14.473 1.00 93.00 208 LEU A N 1
ATOM 1640 C CA . LEU A 1 208 ? -12.415 9.640 14.618 1.00 93.00 208 LEU A CA 1
ATOM 1641 C C . LEU A 1 208 ? -13.686 9.817 13.771 1.00 93.00 208 LEU A C 1
ATOM 1643 O O . LEU A 1 208 ? -14.167 8.873 13.145 1.00 93.00 208 LEU A O 1
ATOM 1647 N N . SER A 1 209 ? -14.226 11.037 13.741 1.00 92.44 209 SER A N 1
ATOM 1648 C CA . SER A 1 209 ? -15.465 11.354 13.020 1.00 92.44 209 SER A CA 1
ATOM 1649 C C . SER A 1 209 ? -15.291 11.182 11.511 1.00 92.44 209 SER A C 1
ATOM 1651 O O . SER A 1 209 ? -16.152 10.630 10.818 1.00 92.44 209 SER A O 1
ATOM 1653 N N . GLU A 1 210 ? -14.138 11.604 10.987 1.00 95.25 210 GLU A N 1
ATOM 1654 C CA . GLU A 1 210 ? -13.812 11.410 9.581 1.00 95.25 210 GLU A CA 1
ATOM 1655 C C . GLU A 1 210 ? -13.610 9.933 9.239 1.00 95.25 210 GLU A C 1
ATOM 1657 O O . GLU A 1 210 ? -14.136 9.483 8.216 1.00 95.25 210 GLU A O 1
ATOM 1662 N N . LEU A 1 211 ? -12.924 9.181 10.108 1.00 94.94 211 LEU A N 1
ATOM 1663 C CA . LEU A 1 211 ? -12.727 7.742 9.943 1.00 94.94 211 LEU A CA 1
ATOM 1664 C C . LEU A 1 211 ? -14.076 7.024 9.797 1.00 94.94 211 LEU A C 1
ATOM 1666 O O . LEU A 1 211 ? -14.322 6.350 8.795 1.00 94.94 211 LEU A O 1
ATOM 1670 N N . GLN A 1 212 ? -14.988 7.262 10.744 1.00 92.31 212 GLN A N 1
ATOM 1671 C CA . GLN A 1 212 ? -16.340 6.700 10.754 1.00 92.31 212 GLN A CA 1
ATOM 1672 C C . GLN A 1 212 ? -17.134 7.057 9.495 1.00 92.31 212 GLN A C 1
ATOM 1674 O O . GLN A 1 212 ? -17.762 6.186 8.899 1.00 92.31 212 GLN A O 1
ATOM 1679 N N . ARG A 1 213 ? -17.103 8.317 9.053 1.00 92.25 213 ARG A N 1
ATOM 1680 C CA . ARG A 1 213 ? -17.917 8.778 7.918 1.00 92.25 213 ARG A CA 1
ATOM 1681 C C . ARG A 1 213 ? -17.393 8.322 6.555 1.00 92.25 213 ARG A C 1
ATOM 1683 O O . ARG A 1 213 ? -18.199 8.063 5.667 1.00 92.25 213 ARG A O 1
ATOM 1690 N N . ARG A 1 214 ? -16.071 8.307 6.354 1.00 94.38 214 ARG A N 1
ATOM 1691 C CA . ARG A 1 214 ? -15.458 8.072 5.030 1.00 94.38 214 ARG A CA 1
ATOM 1692 C C . ARG A 1 214 ? -15.052 6.627 4.789 1.00 94.38 214 ARG A C 1
ATOM 1694 O O . ARG A 1 214 ? -15.072 6.190 3.644 1.00 94.38 214 ARG A O 1
ATOM 1701 N N . TYR A 1 215 ? -14.653 5.916 5.837 1.00 95.50 215 TYR A N 1
ATOM 1702 C CA . TYR A 1 215 ? -14.018 4.604 5.711 1.00 95.50 215 TYR A CA 1
ATOM 1703 C C . TYR A 1 215 ? -14.879 3.477 6.273 1.00 95.50 215 TYR A C 1
ATOM 1705 O O . TYR A 1 215 ? -14.379 2.393 6.573 1.00 95.50 215 TYR A O 1
ATOM 1713 N N . SER A 1 216 ? -16.183 3.717 6.379 1.00 93.12 216 SER A N 1
ATOM 1714 C CA . SER A 1 216 ? -17.140 2.675 6.693 1.00 93.12 216 SER A CA 1
ATOM 1715 C C . SER A 1 216 ? -18.307 2.647 5.728 1.00 93.12 216 SER A C 1
ATOM 1717 O O . SER A 1 216 ? -18.639 3.646 5.090 1.00 93.12 216 SER A O 1
ATOM 1719 N N . MET A 1 217 ? -18.942 1.486 5.649 1.00 91.38 217 MET A N 1
ATOM 1720 C CA . MET A 1 217 ? -20.148 1.273 4.868 1.00 91.38 217 MET A CA 1
ATOM 1721 C C . MET A 1 217 ? -21.221 0.607 5.726 1.00 91.38 217 MET A C 1
ATOM 1723 O O . MET A 1 217 ? -20.927 -0.119 6.674 1.00 91.38 217 MET A O 1
ATOM 1727 N N . THR A 1 218 ? -22.483 0.869 5.397 1.00 88.50 218 THR A N 1
ATOM 1728 C CA . THR A 1 218 ? -23.617 0.136 5.966 1.00 88.50 218 THR A CA 1
ATOM 1729 C C . THR A 1 218 ? -24.104 -0.854 4.927 1.00 88.50 218 THR A C 1
ATOM 1731 O O . THR A 1 218 ? -24.574 -0.452 3.863 1.00 88.50 218 THR A O 1
ATOM 1734 N N . VAL A 1 219 ? -24.010 -2.139 5.241 1.00 86.06 219 VAL A N 1
ATOM 1735 C CA . VAL A 1 219 ? -24.473 -3.220 4.375 1.00 86.06 219 VAL A CA 1
ATOM 1736 C C . VAL A 1 219 ? -25.799 -3.731 4.918 1.00 86.06 219 VAL A C 1
ATOM 1738 O O . VAL A 1 219 ? -25.934 -4.035 6.102 1.00 86.06 219 VAL A O 1
ATOM 1741 N N . ARG A 1 220 ? -26.808 -3.812 4.048 1.00 82.19 220 ARG A N 1
ATOM 1742 C CA . ARG A 1 220 ? -28.078 -4.480 4.346 1.00 82.19 220 ARG A CA 1
ATOM 1743 C C . ARG A 1 220 ? -28.104 -5.805 3.590 1.00 82.19 220 ARG A C 1
ATOM 1745 O O . ARG A 1 220 ? -28.117 -5.761 2.361 1.00 82.19 220 ARG A O 1
ATOM 1752 N N . PRO A 1 221 ? -28.117 -6.958 4.279 1.00 71.06 221 PRO A N 1
ATOM 1753 C CA . PRO A 1 221 ? -28.301 -8.230 3.610 1.00 71.06 221 PRO A CA 1
ATOM 1754 C C . PRO A 1 221 ? -29.665 -8.218 2.918 1.00 71.06 221 PRO A C 1
ATOM 1756 O O . PRO A 1 221 ? -30.701 -8.028 3.560 1.00 71.06 221 PRO A O 1
ATOM 1759 N N . ILE A 1 222 ? -29.663 -8.385 1.596 1.00 67.56 222 ILE A N 1
ATOM 1760 C CA . ILE A 1 222 ? -30.887 -8.621 0.838 1.00 67.56 222 ILE A CA 1
ATOM 1761 C C . ILE A 1 222 ? -31.294 -10.056 1.159 1.00 67.56 222 ILE A C 1
ATOM 1763 O O . ILE A 1 222 ? -30.654 -11.003 0.707 1.00 67.56 222 ILE A O 1
ATOM 1767 N N . ARG A 1 223 ? -32.340 -10.224 1.972 1.00 63.22 223 ARG A N 1
ATOM 1768 C CA . ARG A 1 223 ? -33.013 -11.518 2.079 1.00 63.22 223 ARG A CA 1
ATOM 1769 C C . ARG A 1 223 ? -33.761 -11.715 0.767 1.00 63.22 223 ARG A C 1
ATOM 1771 O O . ARG A 1 223 ? -34.776 -11.058 0.540 1.00 63.22 223 ARG A O 1
ATOM 1778 N N . PHE A 1 224 ? -33.239 -12.566 -0.110 1.00 55.50 224 PHE A N 1
ATOM 1779 C CA . PHE A 1 224 ? -34.065 -13.128 -1.167 1.00 55.50 224 PHE A CA 1
ATOM 1780 C C . PHE A 1 224 ? -35.140 -13.948 -0.457 1.00 55.50 224 PHE A C 1
ATOM 1782 O O . PHE A 1 224 ? -34.836 -14.917 0.234 1.00 55.50 224 PHE A O 1
ATOM 1789 N N . VAL A 1 225 ? -36.381 -13.470 -0.510 1.00 50.09 225 VAL A N 1
ATOM 1790 C CA . VAL A 1 225 ? -37.525 -14.300 -0.147 1.00 50.09 225 VAL A CA 1
ATOM 1791 C C . VAL A 1 225 ? -37.614 -15.313 -1.282 1.00 50.09 225 VAL A C 1
ATOM 1793 O O . VAL A 1 225 ? -37.811 -14.898 -2.426 1.00 50.09 225 VAL A O 1
ATOM 1796 N N . ASP A 1 226 ? -37.358 -16.590 -0.992 1.00 52.06 226 ASP A N 1
ATOM 1797 C CA . ASP A 1 226 ? -37.617 -17.655 -1.963 1.00 52.06 226 ASP A CA 1
ATOM 1798 C C . ASP A 1 226 ? -39.075 -17.521 -2.450 1.00 52.06 226 ASP A C 1
ATOM 1800 O O . ASP A 1 226 ? -39.954 -17.266 -1.616 1.00 52.06 226 ASP A O 1
ATOM 1804 N N . PRO A 1 227 ? -39.325 -17.592 -3.770 1.00 55.66 227 PRO A N 1
ATOM 1805 C CA . PRO A 1 227 ? -40.657 -17.411 -4.341 1.00 55.66 227 PRO A CA 1
ATOM 1806 C C . PRO A 1 227 ? -41.664 -18.475 -3.888 1.00 55.66 227 PRO A C 1
ATOM 1808 O O . PRO A 1 227 ? -41.261 -19.644 -3.681 1.00 55.66 227 PRO A O 1
#

Radius of gyration: 18.93 Å; chains: 1; bounding box: 61×43×51 Å

pLDDT: mean 91.98, std 9.12, range [50.09, 98.69]

Sequence (227 aa):
MNWTEPETLSAFLEYREPQDGAHWVSCLIALLRDARVVTGRDVTTGEVEVDKQDLAGRWLGAVGYMTFFDQIGSAYRPGNVPELVFGPTFIKALRYFAPEIGEAEREALYALRCSFVHDYSLVNVPSQGSQAVRELRTHHFMHTAPDETGTIVRLPRQRWDGIGGNCRINNATWVNLWALGDLAETVFRRLAKLHETGDLEIALPGGLSELQRRYSMTVRPIRFVDP

Foldseek 3Di:
DPDDQLRLLCQQLDDDDDDAFKDKHFLLLVLLLVLLVQQCHDSPQLHHDPVRNVRLQPLVSLLSLQVSQQCDLQWKAFQPDDDPPDDGSSLSLCVGQPVVQDPLRSLQSVLCNVCCNPPVAQFGQDPDDDPVSRQSNGARADEDRDDPVLDQKDAAPDDDPNDPVPDDPRNHIYGYSSSSSVSSSSSSVSQVVCSVVVRMATNHPVGSVCSRPPRMDIDTDPPPPDD

Secondary structure (DSSP, 8-state):
----HHHHHHHHHS--PPPSSSEEEEHHHHHHHHHHHHTTB-TTT-PBPGGGGGGTT-HHHHHHHHHHHHHHHHHEEETTS----SS-HHHHHHHHH-TTS-HHHHHHHHHHHHHHHHHSSSEE--SSS-HHHHHHH-EEEEEPP--TT--SEE--SS---S-GGG--GGGPEEE-HHHHHHHHHHHHHHHHHHHHTT-EEE--TTHHHHHHHHSEEEE--------

Organism: NCBI:txid715471